Protein AF-A0A2D5YW02-F1 (afdb_monomer_lite)

Structure (mmCIF, N/CA/C/O backbone):
data_AF-A0A2D5YW02-F1
#
_entry.id   AF-A0A2D5YW02-F1
#
loop_
_atom_site.group_PDB
_atom_site.id
_atom_site.type_symbol
_atom_site.label_atom_id
_atom_site.label_alt_id
_atom_site.label_comp_id
_atom_site.label_asym_id
_atom_site.label_entity_id
_atom_site.label_seq_id
_atom_site.pdbx_PDB_ins_code
_atom_site.Cartn_x
_atom_site.Cartn_y
_atom_site.Cartn_z
_atom_site.occupancy
_ato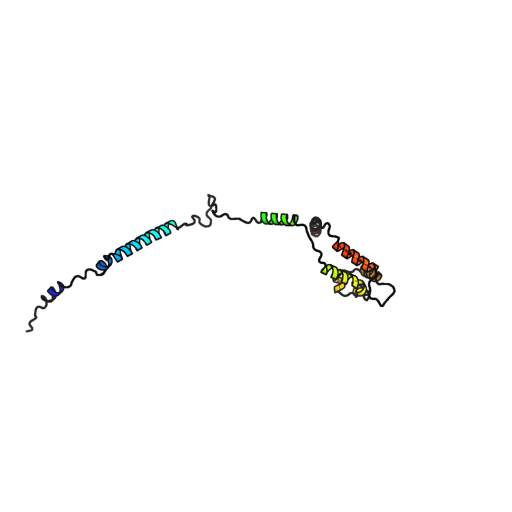m_site.B_iso_or_equiv
_atom_site.auth_seq_id
_atom_site.auth_comp_id
_atom_site.auth_asym_id
_atom_site.auth_atom_id
_atom_site.pdbx_PDB_model_num
ATOM 1 N N . MET A 1 1 ? 98.143 45.427 -67.643 1.00 39.19 1 MET A N 1
ATOM 2 C CA . MET A 1 1 ? 97.113 45.037 -68.632 1.00 39.19 1 MET A CA 1
ATOM 3 C C . MET A 1 1 ? 96.606 43.647 -68.281 1.00 39.19 1 MET A C 1
ATOM 5 O O . MET A 1 1 ? 97.332 42.680 -68.464 1.00 39.19 1 MET A O 1
ATOM 9 N N . ALA A 1 2 ? 95.417 43.551 -67.686 1.00 47.81 2 ALA A N 1
ATOM 10 C CA . ALA A 1 2 ? 94.823 42.279 -67.281 1.00 47.81 2 ALA A CA 1
ATOM 11 C C . ALA A 1 2 ? 93.915 41.757 -68.404 1.00 47.81 2 ALA A C 1
ATOM 13 O O . ALA A 1 2 ? 92.927 42.392 -68.762 1.00 47.81 2 ALA A O 1
ATOM 14 N N . VAL A 1 3 ? 94.279 40.611 -68.976 1.00 55.59 3 VAL A N 1
ATOM 15 C CA . VAL A 1 3 ? 93.528 39.935 -70.038 1.00 55.59 3 VAL A CA 1
ATOM 16 C C . VAL A 1 3 ? 92.340 39.198 -69.412 1.00 55.59 3 VAL A C 1
ATOM 18 O O . VAL A 1 3 ? 92.509 38.172 -68.752 1.00 55.59 3 VAL A O 1
ATOM 21 N N . MET A 1 4 ? 91.126 39.718 -69.610 1.00 56.16 4 MET A N 1
ATOM 22 C CA . MET A 1 4 ? 89.879 39.023 -69.273 1.00 56.16 4 MET A CA 1
ATOM 23 C C . MET A 1 4 ? 89.669 37.832 -70.221 1.00 56.16 4 MET A C 1
ATOM 25 O O . MET A 1 4 ? 89.492 38.005 -71.425 1.00 56.16 4 MET A O 1
ATOM 29 N N . LYS A 1 5 ? 89.668 36.608 -69.680 1.00 57.44 5 LYS A N 1
ATOM 30 C CA . LYS A 1 5 ? 89.307 35.384 -70.417 1.00 57.44 5 LYS A CA 1
ATOM 31 C C . LYS A 1 5 ? 87.774 35.260 -70.528 1.00 57.44 5 LYS A C 1
ATOM 33 O O . LYS A 1 5 ? 87.090 35.415 -69.515 1.00 57.44 5 LYS A O 1
ATOM 38 N N . PRO A 1 6 ? 87.211 34.923 -71.705 1.00 53.44 6 PRO A N 1
ATOM 39 C CA . PRO A 1 6 ? 85.766 34.806 -71.897 1.00 53.44 6 PRO A CA 1
ATOM 40 C C . PRO A 1 6 ? 85.222 33.547 -71.200 1.00 53.44 6 PRO A C 1
ATOM 42 O O . PRO A 1 6 ? 85.349 32.424 -71.682 1.00 53.44 6 PRO A O 1
ATOM 45 N N . GLN A 1 7 ? 84.597 33.732 -70.037 1.00 59.28 7 GLN A N 1
ATOM 46 C CA . GLN A 1 7 ? 84.077 32.659 -69.178 1.00 59.28 7 GLN A CA 1
ATOM 47 C C . GLN A 1 7 ? 82.657 32.172 -69.563 1.00 59.28 7 GLN A C 1
ATOM 49 O O . GLN A 1 7 ? 82.019 31.440 -68.801 1.00 59.28 7 GLN A O 1
ATOM 54 N N . SER A 1 8 ? 82.128 32.576 -70.725 1.00 59.72 8 SER A N 1
ATOM 55 C CA . SER A 1 8 ? 80.701 32.436 -71.065 1.00 59.72 8 SER A CA 1
ATOM 56 C C . SER A 1 8 ? 80.335 31.192 -71.889 1.00 59.72 8 SER A C 1
ATOM 58 O O . SER A 1 8 ? 79.200 30.727 -71.792 1.00 59.72 8 SER A O 1
ATOM 60 N N . ALA A 1 9 ? 81.265 30.597 -72.646 1.00 57.62 9 ALA A N 1
ATOM 61 C CA . ALA A 1 9 ? 80.954 29.443 -73.503 1.00 57.62 9 ALA A CA 1
ATOM 62 C C . ALA A 1 9 ? 80.796 28.136 -72.700 1.00 57.62 9 ALA A C 1
ATOM 64 O O . ALA A 1 9 ? 79.801 27.424 -72.837 1.00 57.62 9 ALA A O 1
ATOM 65 N N . ARG A 1 10 ? 81.711 27.873 -71.757 1.00 57.00 10 ARG A N 1
ATOM 66 C CA . ARG A 1 10 ? 81.750 26.616 -70.983 1.00 57.00 10 ARG A CA 1
ATOM 67 C C . ARG A 1 10 ? 80.564 26.449 -70.022 1.00 57.00 10 ARG A C 1
ATOM 69 O O . ARG A 1 10 ? 80.135 25.335 -69.750 1.00 57.00 10 ARG A O 1
ATOM 76 N N . ARG A 1 11 ? 79.988 27.552 -69.523 1.00 57.03 11 ARG A N 1
ATOM 77 C CA . ARG A 1 11 ? 78.805 27.522 -68.636 1.00 57.03 11 ARG A CA 1
ATOM 78 C C . ARG A 1 11 ? 77.488 27.273 -69.381 1.00 57.03 11 ARG A C 1
ATOM 80 O O . ARG A 1 11 ? 76.500 26.907 -68.743 1.00 57.03 11 ARG A O 1
ATOM 87 N N . ARG A 1 12 ? 77.455 27.456 -70.706 1.00 59.06 12 ARG A N 1
ATOM 88 C CA . ARG A 1 12 ? 76.240 27.288 -71.516 1.00 59.06 12 ARG A CA 1
ATOM 89 C C . ARG A 1 12 ? 76.009 25.830 -71.926 1.00 59.06 12 ARG A C 1
ATOM 91 O O . ARG A 1 12 ? 74.861 25.401 -71.970 1.00 59.06 12 ARG A O 1
ATOM 98 N N . GLU A 1 13 ? 77.072 25.054 -72.128 1.00 60.44 13 GLU A N 1
ATOM 99 C CA . GLU A 1 13 ? 76.974 23.619 -72.449 1.00 60.44 13 GLU A CA 1
ATOM 100 C C . GLU A 1 13 ? 76.564 22.757 -71.250 1.00 60.44 13 GLU A C 1
ATOM 102 O O . GLU A 1 13 ? 75.773 21.829 -71.404 1.00 60.44 13 GLU A O 1
ATOM 107 N N . VAL A 1 14 ? 76.979 23.115 -70.030 1.00 59.16 14 VAL A N 1
ATOM 108 C CA . VAL A 1 14 ? 76.635 22.348 -68.814 1.00 59.16 14 VAL A CA 1
ATOM 109 C C . VAL A 1 14 ? 75.123 22.338 -68.535 1.00 59.16 14 VAL A C 1
ATOM 111 O O . VAL A 1 14 ? 74.604 21.385 -67.961 1.00 59.16 14 VAL A O 1
ATOM 114 N N . ARG A 1 15 ? 74.369 23.346 -68.999 1.00 56.72 15 ARG A N 1
ATOM 115 C CA . ARG A 1 15 ? 72.906 23.401 -68.815 1.00 56.72 15 ARG A CA 1
ATOM 116 C C . ARG A 1 15 ? 72.110 22.536 -69.798 1.00 56.72 15 ARG A C 1
ATOM 118 O O . ARG A 1 15 ? 70.923 22.337 -69.562 1.00 56.72 15 ARG A O 1
ATOM 125 N N . LYS A 1 16 ? 72.722 22.017 -70.872 1.00 59.94 16 LYS A N 1
ATOM 126 C CA . LYS A 1 16 ? 72.040 21.110 -71.817 1.00 59.94 16 LYS A CA 1
ATOM 127 C C . LYS A 1 16 ? 71.964 19.662 -71.320 1.00 59.94 16 LYS A C 1
ATOM 129 O O . LYS A 1 16 ? 71.066 18.947 -71.744 1.00 59.94 16 LYS A O 1
ATOM 134 N N . ASN A 1 17 ? 72.829 19.271 -70.381 1.00 58.53 17 ASN A N 1
ATOM 135 C CA . ASN A 1 17 ? 72.900 17.903 -69.853 1.00 58.53 17 ASN A CA 1
ATOM 136 C C . ASN A 1 17 ? 72.300 17.736 -68.452 1.00 58.53 17 ASN A C 1
ATOM 138 O O . ASN A 1 17 ? 72.473 16.686 -67.841 1.00 58.53 17 ASN A O 1
ATOM 142 N N . ILE A 1 18 ? 71.584 18.733 -67.927 1.00 60.28 18 ILE A N 1
ATOM 143 C CA . ILE A 1 18 ? 70.784 18.522 -66.718 1.00 60.28 18 ILE A CA 1
ATOM 144 C C . ILE A 1 18 ? 69.513 17.804 -67.179 1.00 60.28 18 ILE A C 1
ATOM 146 O O . ILE A 1 18 ? 68.695 18.444 -67.851 1.00 60.28 18 ILE A O 1
ATOM 150 N N . PRO A 1 19 ? 69.324 16.502 -66.875 1.00 60.66 19 PRO A N 1
ATOM 151 C CA . PRO A 1 19 ? 68.077 15.834 -67.196 1.00 60.66 19 PRO A CA 1
ATOM 152 C C . PRO A 1 19 ? 66.978 16.640 -66.519 1.00 60.66 19 PRO A C 1
ATOM 154 O O . PRO A 1 19 ? 66.985 16.822 -65.299 1.00 60.66 19 PRO A O 1
ATOM 157 N N . ARG A 1 20 ? 66.058 17.195 -67.317 1.00 61.78 20 ARG A N 1
ATOM 158 C CA . ARG A 1 20 ? 64.835 17.789 -66.783 1.00 61.78 20 ARG A CA 1
ATOM 159 C C . ARG A 1 20 ? 64.235 16.709 -65.902 1.00 61.78 20 ARG A C 1
ATOM 161 O O . ARG A 1 20 ? 63.850 15.6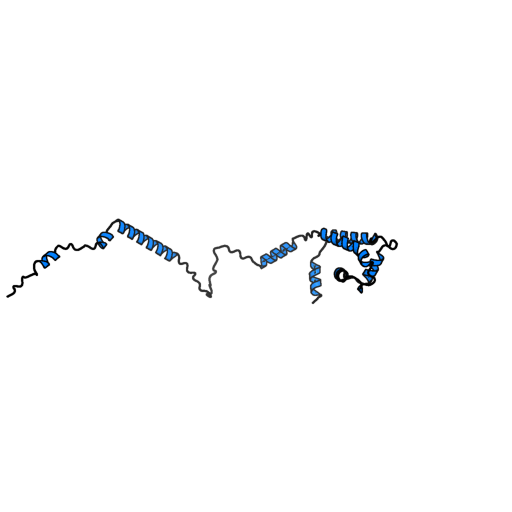66 -66.420 1.00 61.78 20 ARG A O 1
ATOM 168 N N . ARG A 1 21 ? 64.251 16.928 -64.584 1.00 57.47 21 ARG A N 1
ATOM 169 C CA . ARG A 1 21 ? 63.674 16.037 -63.580 1.00 57.47 21 ARG A CA 1
ATOM 170 C C . ARG A 1 21 ? 62.183 16.002 -63.894 1.00 57.47 21 ARG A C 1
ATOM 172 O O . ARG A 1 21 ? 61.428 16.826 -63.385 1.00 57.47 21 ARG A O 1
ATOM 179 N N . ALA A 1 22 ? 61.792 15.148 -64.843 1.00 62.25 22 ALA A N 1
ATOM 180 C CA . ALA A 1 22 ? 60.407 14.872 -65.168 1.00 62.25 22 ALA A CA 1
ATOM 181 C C . ALA A 1 22 ? 59.759 14.600 -63.822 1.00 62.25 22 ALA A C 1
ATOM 183 O O . ALA A 1 22 ? 60.297 13.801 -63.049 1.00 62.25 22 ALA A O 1
ATOM 184 N N . SER A 1 23 ? 58.766 15.425 -63.475 1.00 69.81 23 SER A N 1
ATOM 185 C CA . SER A 1 23 ? 58.396 15.629 -62.080 1.00 69.81 23 SER A CA 1
ATOM 186 C C . SER A 1 23 ? 58.182 14.266 -61.438 1.00 69.81 23 SER A C 1
ATOM 188 O O . SER A 1 23 ? 57.354 13.480 -61.894 1.00 69.81 23 SER A O 1
ATOM 190 N N . ALA A 1 24 ? 58.992 13.945 -60.426 1.00 78.19 24 ALA A N 1
ATOM 191 C CA . ALA A 1 24 ? 58.942 12.640 -59.769 1.00 78.19 24 ALA A CA 1
ATOM 192 C C . ALA A 1 24 ? 57.511 12.324 -59.295 1.00 78.19 24 ALA A C 1
ATOM 194 O O . ALA A 1 24 ? 57.088 11.175 -59.296 1.00 78.19 24 ALA A O 1
ATOM 195 N N . PHE A 1 25 ? 56.741 13.378 -59.017 1.00 76.75 25 PHE A N 1
ATOM 196 C CA . PHE A 1 25 ? 55.307 13.351 -58.790 1.00 76.75 25 PHE A CA 1
ATOM 197 C C . PHE A 1 25 ? 54.497 12.727 -59.941 1.00 76.75 25 PHE A C 1
ATOM 199 O O . PHE A 1 25 ? 53.682 11.849 -59.693 1.00 76.75 25 PHE A O 1
ATOM 206 N N . ARG A 1 26 ? 54.730 13.104 -61.206 1.00 81.38 26 ARG A N 1
ATOM 207 C CA . ARG A 1 26 ? 53.987 12.558 -62.355 1.00 81.38 26 ARG A CA 1
ATOM 208 C C . ARG A 1 26 ? 54.314 11.087 -62.602 1.00 81.38 26 ARG A C 1
ATOM 210 O O . ARG A 1 26 ? 53.401 10.318 -62.870 1.00 81.38 26 ARG A O 1
ATOM 217 N N . ALA A 1 27 ? 55.583 10.701 -62.450 1.00 81.75 27 ALA A N 1
ATOM 218 C CA . ALA A 1 27 ? 56.005 9.300 -62.543 1.00 81.75 27 ALA A CA 1
ATOM 219 C C . ALA A 1 27 ? 55.468 8.442 -61.381 1.00 81.75 27 ALA A C 1
ATOM 221 O O . ALA A 1 27 ? 55.267 7.237 -61.527 1.00 81.75 27 ALA A O 1
ATOM 222 N N . TRP A 1 28 ? 55.238 9.057 -60.219 1.00 82.88 28 TRP A N 1
ATOM 223 C CA . TRP A 1 28 ? 54.636 8.410 -59.058 1.00 82.88 28 TRP A CA 1
ATOM 224 C C . TRP A 1 28 ? 53.118 8.242 -59.214 1.00 82.88 28 TRP A C 1
ATOM 226 O O . TRP A 1 28 ? 52.613 7.144 -58.996 1.00 82.88 28 TRP A O 1
ATOM 236 N N . VAL A 1 29 ? 52.407 9.270 -59.691 1.00 86.69 29 VAL A N 1
ATOM 237 C CA . VAL A 1 29 ? 50.958 9.206 -59.971 1.00 86.69 29 VAL A CA 1
ATOM 238 C C . VAL A 1 29 ? 50.632 8.219 -61.098 1.00 86.69 29 VAL A C 1
ATOM 240 O O . VAL A 1 29 ? 49.581 7.589 -61.072 1.00 86.69 29 VAL A O 1
ATOM 243 N N . SER A 1 30 ? 51.535 8.025 -62.066 1.00 85.19 30 SER A N 1
ATOM 244 C CA . SER A 1 30 ? 51.348 7.052 -63.152 1.00 85.19 30 SER A CA 1
ATOM 245 C C . SER A 1 30 ? 51.603 5.595 -62.748 1.00 85.19 30 SER A C 1
ATOM 247 O O . SER A 1 30 ? 51.530 4.709 -63.598 1.00 85.19 30 SER A O 1
ATOM 249 N N . ARG A 1 31 ? 51.949 5.312 -61.484 1.00 90.81 31 ARG A N 1
ATOM 250 C CA . ARG A 1 31 ? 52.080 3.927 -61.017 1.00 90.81 31 ARG A CA 1
ATOM 251 C C . ARG A 1 31 ? 50.699 3.283 -60.966 1.00 90.81 31 ARG A C 1
ATOM 253 O O . ARG A 1 31 ? 49.766 3.846 -60.397 1.00 90.81 31 ARG A O 1
ATOM 260 N N . ARG A 1 32 ? 50.591 2.076 -61.526 1.00 92.75 32 ARG A N 1
ATOM 261 C CA . ARG A 1 32 ? 49.335 1.315 -61.608 1.00 92.75 32 ARG A CA 1
ATOM 262 C C . ARG A 1 32 ? 48.669 1.157 -60.238 1.00 92.75 32 ARG A C 1
ATOM 264 O O . ARG A 1 32 ? 47.463 1.339 -60.136 1.00 92.75 32 ARG A O 1
ATOM 271 N N . ASP A 1 33 ? 49.455 0.927 -59.191 1.00 91.88 33 ASP A N 1
ATOM 272 C CA . ASP A 1 33 ? 48.950 0.764 -57.821 1.00 91.88 33 ASP A CA 1
ATOM 273 C C . ASP A 1 33 ? 48.309 2.048 -57.275 1.00 91.88 33 ASP A C 1
ATOM 275 O O . ASP A 1 33 ? 47.256 2.008 -56.642 1.00 91.88 33 ASP A O 1
ATOM 279 N N . VAL A 1 34 ? 48.902 3.208 -57.581 1.00 92.94 34 VAL A N 1
ATOM 280 C CA . VAL A 1 34 ? 48.379 4.520 -57.168 1.00 92.94 34 VAL A CA 1
ATOM 281 C C . VAL A 1 34 ? 47.084 4.836 -57.916 1.00 92.94 34 VAL A C 1
ATOM 283 O O . VAL A 1 34 ? 46.143 5.347 -57.313 1.00 92.94 34 VAL A O 1
ATOM 286 N N . MET A 1 35 ? 46.996 4.478 -59.201 1.00 92.81 35 MET A N 1
ATOM 287 C CA . MET A 1 35 ? 45.765 4.641 -59.981 1.00 92.81 35 MET A CA 1
ATOM 288 C C . MET A 1 35 ? 44.609 3.808 -59.420 1.00 92.81 35 MET A C 1
ATOM 290 O O . MET A 1 35 ? 43.502 4.325 -59.285 1.00 92.81 35 MET A O 1
ATOM 294 N N . TRP A 1 36 ? 44.858 2.546 -59.057 1.00 95.62 36 TRP A N 1
ATOM 295 C CA . TRP A 1 36 ? 43.835 1.706 -58.430 1.00 95.62 36 TRP A CA 1
ATOM 296 C C . TRP A 1 36 ? 43.414 2.248 -57.065 1.00 95.62 36 TRP A C 1
ATOM 298 O O . TRP A 1 36 ? 42.219 2.345 -56.801 1.00 95.62 36 TRP A O 1
ATOM 308 N N . GLY A 1 37 ? 44.365 2.676 -56.230 1.00 96.19 37 GLY A N 1
ATOM 309 C CA . GLY A 1 37 ? 44.056 3.301 -54.941 1.00 96.19 37 GLY A CA 1
ATOM 310 C C . GLY A 1 37 ? 43.194 4.560 -55.084 1.00 96.19 37 GLY A C 1
ATOM 311 O O . GLY A 1 37 ? 42.199 4.714 -54.377 1.00 96.19 37 GLY A O 1
ATOM 312 N N . ALA A 1 38 ? 43.523 5.428 -56.046 1.00 95.44 38 ALA A N 1
ATOM 313 C CA . ALA A 1 38 ? 42.737 6.624 -56.340 1.00 95.44 38 ALA A CA 1
ATOM 314 C C . ALA A 1 38 ? 41.323 6.283 -56.838 1.00 95.44 38 ALA A C 1
ATOM 316 O O . ALA A 1 38 ? 40.362 6.926 -56.419 1.00 95.44 38 ALA A O 1
ATOM 317 N N . LEU A 1 39 ? 41.182 5.256 -57.684 1.00 96.62 39 LEU A N 1
ATOM 318 C CA . LEU A 1 39 ? 39.881 4.792 -58.167 1.00 96.62 39 LEU A CA 1
ATOM 319 C C . LEU A 1 39 ? 39.005 4.276 -57.018 1.00 96.62 39 LEU A C 1
ATOM 321 O O . LEU A 1 39 ? 37.848 4.677 -56.913 1.00 96.62 39 LEU A O 1
ATOM 325 N N . TYR A 1 40 ? 39.551 3.438 -56.132 1.00 97.25 40 TYR A N 1
ATOM 326 C CA . TYR A 1 40 ? 38.815 2.947 -54.964 1.00 97.25 40 TYR A CA 1
ATOM 327 C C . TYR A 1 40 ? 38.412 4.081 -54.021 1.00 97.25 40 TYR A C 1
ATOM 329 O O . TYR A 1 40 ? 37.266 4.124 -53.575 1.00 97.25 40 TYR A O 1
ATOM 337 N N . GLY A 1 41 ? 39.318 5.029 -53.763 1.00 97.50 41 GLY A N 1
ATOM 338 C CA . GLY A 1 41 ? 39.016 6.212 -52.960 1.00 97.50 41 GLY A CA 1
ATOM 339 C C . GLY A 1 41 ? 37.888 7.050 -53.564 1.00 97.50 41 GLY A C 1
ATOM 340 O O . GLY A 1 41 ? 36.964 7.441 -52.854 1.00 97.50 41 GLY A O 1
ATOM 341 N N . LEU A 1 42 ? 37.911 7.265 -54.882 1.00 97.75 42 LEU A N 1
ATOM 342 C CA . LEU A 1 42 ? 36.853 7.979 -55.595 1.00 97.75 42 LEU A CA 1
ATOM 343 C C . LEU A 1 42 ? 35.502 7.262 -55.463 1.00 97.75 42 LEU A C 1
ATOM 345 O O . LEU A 1 42 ? 34.513 7.889 -55.095 1.00 97.75 42 LEU A O 1
ATOM 349 N N . VAL A 1 43 ? 35.461 5.952 -55.722 1.00 98.06 43 VAL A N 1
ATOM 350 C CA . VAL A 1 43 ? 34.234 5.147 -55.602 1.00 98.06 43 VAL A CA 1
ATOM 351 C C . VAL A 1 43 ? 33.682 5.201 -54.178 1.00 98.06 43 VAL A C 1
ATOM 353 O O . VAL A 1 43 ? 32.481 5.389 -53.997 1.00 98.06 43 VAL A O 1
ATOM 356 N N . PHE A 1 44 ? 34.547 5.106 -53.166 1.00 97.88 44 PHE A N 1
ATOM 357 C CA . PHE A 1 44 ? 34.145 5.206 -51.766 1.00 97.88 44 PHE A CA 1
ATOM 358 C C . PHE A 1 44 ? 33.528 6.571 -51.435 1.00 97.88 44 PHE A C 1
ATOM 360 O O . PHE A 1 44 ? 32.469 6.625 -50.814 1.00 97.88 44 PHE A O 1
ATOM 367 N N . VAL A 1 45 ? 34.140 7.671 -51.886 1.00 98.12 45 VAL A N 1
ATOM 368 C CA . VAL A 1 45 ? 33.604 9.029 -51.682 1.00 98.12 45 VAL A CA 1
ATOM 369 C C . VAL A 1 45 ? 32.255 9.203 -52.379 1.00 98.12 45 VAL A C 1
ATOM 371 O O . VAL A 1 45 ? 31.344 9.792 -51.801 1.00 98.12 45 VAL A O 1
ATOM 374 N N . VAL A 1 46 ? 32.096 8.662 -53.589 1.00 97.88 46 VAL A N 1
ATOM 375 C CA . VAL A 1 46 ? 30.822 8.708 -54.322 1.00 97.88 46 VAL A CA 1
ATOM 376 C C . VAL A 1 46 ? 29.739 7.916 -53.590 1.00 97.88 46 VAL A C 1
ATOM 378 O O . VAL A 1 46 ? 28.651 8.445 -53.372 1.00 97.88 46 VAL A O 1
ATOM 381 N N . LEU A 1 47 ? 30.033 6.685 -53.161 1.00 97.38 47 LEU A N 1
ATOM 382 C CA . LEU A 1 47 ? 29.086 5.848 -52.418 1.00 97.38 47 LEU A CA 1
ATOM 383 C C . LEU A 1 47 ? 28.716 6.471 -51.070 1.00 97.38 47 LEU A C 1
ATOM 385 O O . LEU A 1 47 ? 27.536 6.580 -50.748 1.00 97.38 47 LEU A O 1
ATOM 389 N N . GLY A 1 48 ? 29.706 6.934 -50.306 1.00 96.31 48 GLY A N 1
ATOM 390 C CA . GLY A 1 48 ? 29.484 7.615 -49.032 1.00 96.31 48 GLY A CA 1
ATOM 391 C C . GLY A 1 48 ? 28.669 8.897 -49.200 1.00 96.31 48 GLY A C 1
ATOM 392 O O . GLY A 1 48 ? 27.740 9.142 -48.436 1.00 96.31 48 GLY A O 1
ATOM 393 N N . GLY A 1 49 ? 28.951 9.680 -50.243 1.00 95.69 49 GLY A N 1
ATOM 394 C CA . GLY A 1 49 ? 28.172 10.867 -50.591 1.00 95.69 49 GLY A CA 1
ATOM 395 C C . GLY A 1 49 ? 26.723 10.539 -50.955 1.00 95.69 49 GLY A C 1
ATOM 396 O O . GLY A 1 49 ? 25.816 11.250 -50.526 1.00 95.69 49 GLY A O 1
ATOM 397 N N . LEU A 1 50 ? 26.491 9.444 -51.686 1.00 95.75 50 LEU A N 1
ATOM 398 C CA . LEU A 1 50 ? 25.147 8.970 -52.023 1.00 95.75 50 LEU A CA 1
ATOM 399 C C . LEU A 1 50 ? 24.371 8.557 -50.763 1.00 95.75 50 LEU A C 1
ATOM 401 O O . LEU A 1 50 ? 23.228 8.965 -50.587 1.00 95.75 50 LEU A O 1
ATOM 405 N N . ILE A 1 51 ? 25.019 7.820 -49.855 1.00 94.19 51 ILE A N 1
ATOM 406 C CA . ILE A 1 51 ? 24.425 7.400 -48.578 1.00 94.19 51 ILE A CA 1
ATOM 407 C C . ILE A 1 51 ? 24.078 8.615 -47.719 1.00 94.19 51 ILE A C 1
ATOM 409 O O . ILE A 1 51 ? 22.976 8.691 -47.191 1.00 94.19 51 ILE A O 1
ATOM 413 N N . VAL A 1 52 ? 24.984 9.588 -47.591 1.00 92.88 52 VAL A N 1
ATOM 414 C CA . VAL A 1 52 ? 24.719 10.812 -46.817 1.00 92.88 52 VAL A CA 1
ATOM 415 C C . VAL A 1 52 ? 23.593 11.629 -47.447 1.00 92.88 52 VAL A C 1
ATOM 417 O O . VAL A 1 52 ? 22.796 12.218 -46.722 1.00 92.88 52 VAL A O 1
ATOM 420 N N . ARG A 1 53 ? 23.506 11.668 -48.780 1.00 91.50 53 ARG A N 1
ATOM 421 C CA . ARG A 1 53 ? 22.424 12.351 -49.493 1.00 91.50 53 ARG A CA 1
ATOM 422 C C . ARG A 1 53 ? 21.064 11.707 -49.211 1.00 91.50 53 ARG A C 1
ATOM 424 O O . ARG A 1 53 ? 20.122 12.441 -48.942 1.00 91.50 53 ARG A O 1
ATOM 431 N N . GLU A 1 54 ? 20.979 10.380 -49.235 1.00 89.44 54 GLU A N 1
ATOM 432 C CA . GLU A 1 54 ? 19.738 9.641 -48.941 1.00 89.44 54 GLU A CA 1
ATOM 433 C C . GLU A 1 54 ? 19.415 9.590 -47.437 1.00 89.44 54 GLU A C 1
ATOM 435 O O . GLU A 1 54 ? 18.258 9.531 -47.034 1.00 89.44 54 GLU A O 1
ATOM 440 N N . GLY A 1 55 ? 20.436 9.652 -46.581 1.00 82.06 55 GLY A N 1
ATOM 441 C CA . GLY A 1 55 ? 20.300 9.560 -45.127 1.00 82.06 55 GLY A CA 1
ATOM 442 C C . GLY A 1 55 ? 19.791 10.832 -44.447 1.00 82.06 55 GLY A C 1
ATOM 443 O O . GLY A 1 55 ? 19.478 10.795 -43.257 1.00 82.06 55 GLY A O 1
ATOM 444 N N . ARG A 1 56 ? 19.684 11.959 -45.163 1.00 74.81 56 ARG A N 1
ATOM 445 C CA . ARG A 1 56 ? 19.074 13.185 -44.628 1.00 74.81 56 ARG A CA 1
ATOM 446 C C . ARG A 1 56 ? 17.552 13.060 -44.628 1.00 74.81 56 ARG A C 1
ATOM 448 O O . ARG A 1 56 ? 16.860 13.708 -45.405 1.00 74.81 56 ARG A O 1
ATOM 455 N N . MET A 1 57 ? 17.031 12.254 -43.708 1.00 59.88 57 MET A N 1
ATOM 456 C CA . MET A 1 57 ? 15.651 12.393 -43.251 1.00 59.88 57 MET A CA 1
ATOM 457 C C . MET A 1 57 ? 15.578 13.617 -42.332 1.00 59.88 57 MET A C 1
ATOM 459 O O . MET A 1 57 ? 15.556 13.487 -41.111 1.00 59.88 57 MET A O 1
ATOM 463 N N . GLU A 1 58 ? 15.612 14.821 -42.906 1.00 64.75 58 GLU A N 1
ATOM 464 C CA . GLU A 1 58 ? 15.196 16.009 -42.162 1.00 64.75 58 GLU A CA 1
ATOM 465 C C . GLU A 1 58 ? 13.696 15.866 -41.859 1.00 64.75 58 GLU A C 1
ATOM 467 O O . GLU A 1 58 ? 12.902 15.657 -42.782 1.00 64.75 58 GLU A O 1
ATOM 472 N N . PRO A 1 59 ? 13.279 15.927 -40.583 1.00 63.72 59 PRO A N 1
ATOM 473 C CA . PRO A 1 59 ? 11.868 16.022 -40.258 1.00 63.72 59 PRO A CA 1
ATOM 474 C C . PRO A 1 59 ? 11.348 17.342 -40.838 1.00 63.72 59 PRO A C 1
ATOM 476 O O . PRO A 1 59 ? 11.759 18.418 -40.410 1.00 63.72 59 PRO A O 1
ATOM 479 N N . ASP A 1 60 ? 10.463 17.256 -41.830 1.00 67.81 60 ASP A N 1
ATOM 480 C CA . ASP A 1 60 ? 9.882 18.389 -42.572 1.00 67.81 60 ASP A CA 1
ATOM 481 C C . ASP A 1 60 ? 8.850 19.180 -41.738 1.00 67.81 60 ASP A C 1
ATOM 483 O O . ASP A 1 60 ? 7.788 19.577 -42.212 1.00 67.81 60 ASP A O 1
ATOM 487 N N . TYR A 1 61 ? 9.105 19.341 -40.440 1.00 73.62 61 TYR A N 1
ATOM 488 C CA . TYR A 1 61 ? 8.231 20.074 -39.538 1.00 73.62 61 TYR A CA 1
ATOM 489 C C . TYR A 1 61 ? 9.047 20.891 -38.542 1.00 73.62 61 TYR A C 1
ATOM 491 O O . TYR A 1 61 ? 9.896 20.389 -37.804 1.00 73.62 61 TYR A O 1
ATOM 499 N N . ARG A 1 62 ? 8.765 22.194 -38.509 1.00 73.75 62 ARG A N 1
ATOM 500 C CA . ARG A 1 62 ? 9.277 23.097 -37.478 1.00 73.75 62 ARG A CA 1
ATOM 501 C C . ARG A 1 62 ? 8.344 23.068 -36.273 1.00 73.75 62 ARG A C 1
ATOM 503 O O . ARG A 1 62 ? 7.130 22.918 -36.414 1.00 73.75 62 ARG A O 1
ATOM 510 N N . VAL A 1 63 ? 8.910 23.237 -35.080 1.00 66.75 63 VAL A N 1
ATOM 511 C CA . VAL A 1 63 ? 8.136 23.390 -33.841 1.00 66.75 63 VAL A CA 1
ATOM 512 C C . VAL A 1 63 ? 7.157 24.561 -34.040 1.00 66.75 63 VAL A C 1
ATOM 514 O O . VAL A 1 63 ? 7.606 25.651 -34.380 1.00 66.75 63 VAL A O 1
ATOM 517 N N . GLN A 1 64 ? 5.848 24.320 -33.852 1.00 74.81 64 GLN A N 1
ATOM 518 C CA . GLN A 1 64 ? 4.700 25.237 -34.072 1.00 74.81 64 GLN A CA 1
ATOM 519 C C . GLN A 1 64 ? 4.058 25.291 -35.476 1.00 74.81 64 GLN A C 1
ATOM 521 O O . GLN A 1 64 ? 3.151 26.094 -35.690 1.00 74.81 64 GLN A O 1
ATOM 526 N N . GLN A 1 65 ? 4.439 24.436 -36.425 1.00 77.38 65 GLN A N 1
ATOM 527 C CA . GLN A 1 65 ? 3.704 24.333 -37.692 1.00 77.38 65 GLN A CA 1
ATOM 528 C C . GLN A 1 65 ? 2.462 23.436 -37.533 1.00 77.38 65 GLN A C 1
ATOM 530 O O . GLN A 1 65 ? 2.576 22.305 -37.058 1.00 77.38 65 GLN A O 1
ATOM 535 N N . LEU A 1 66 ? 1.277 23.923 -37.926 1.00 73.81 66 LEU A N 1
ATOM 536 C CA . LEU A 1 66 ? 0.076 23.085 -38.029 1.00 73.81 66 LEU A CA 1
ATOM 537 C C . LEU A 1 66 ? 0.262 22.112 -39.199 1.00 73.81 66 LEU A C 1
ATOM 539 O O . LEU A 1 66 ? 0.510 22.529 -40.329 1.00 73.81 66 LEU A O 1
ATOM 543 N N . VAL A 1 67 ? 0.189 20.814 -38.918 1.00 75.62 67 VAL A N 1
ATOM 544 C CA . VAL A 1 67 ? 0.325 19.765 -39.930 1.00 75.62 67 VAL A CA 1
ATOM 545 C C . VAL A 1 67 ? -1.076 19.305 -40.333 1.00 75.62 67 VAL A C 1
ATOM 547 O O . VAL A 1 67 ? -1.740 18.614 -39.569 1.00 75.62 67 VAL A O 1
ATOM 550 N N . ASP A 1 68 ? -1.508 19.653 -41.548 1.00 77.50 68 ASP A N 1
ATOM 551 C CA . ASP A 1 68 ? -2.844 19.317 -42.083 1.00 77.50 68 ASP A CA 1
ATOM 552 C C . ASP A 1 68 ? -3.008 17.837 -42.479 1.00 77.50 68 ASP A C 1
ATOM 554 O O . ASP A 1 68 ? -4.088 17.394 -42.872 1.00 77.50 68 ASP A O 1
ATOM 558 N N . ARG A 1 69 ? -1.932 17.047 -42.386 1.00 73.69 69 ARG A N 1
ATOM 559 C CA . ARG A 1 69 ? -1.931 15.606 -42.665 1.00 73.69 69 ARG A CA 1
ATOM 560 C C . ARG A 1 69 ? -1.701 14.804 -41.380 1.00 73.69 69 ARG A C 1
ATOM 562 O O . ARG A 1 69 ? -0.776 15.122 -40.633 1.00 73.69 69 ARG A O 1
ATOM 569 N N . PRO A 1 70 ? -2.475 13.737 -41.121 1.00 67.00 70 PRO A N 1
ATOM 570 C CA . PRO A 1 70 ? -2.267 12.906 -39.943 1.00 67.00 70 PRO A CA 1
ATOM 571 C C . PRO A 1 70 ? -0.902 12.205 -40.025 1.00 67.00 70 PRO A C 1
ATOM 573 O O . PRO A 1 70 ? -0.660 11.384 -40.911 1.00 67.00 70 PRO A O 1
ATOM 576 N N . VAL A 1 71 ? 0.006 12.533 -39.102 1.00 67.31 71 VAL A N 1
ATOM 577 C CA . VAL A 1 71 ? 1.292 11.839 -38.946 1.00 67.31 71 VAL A CA 1
ATOM 578 C C . VAL A 1 71 ? 1.0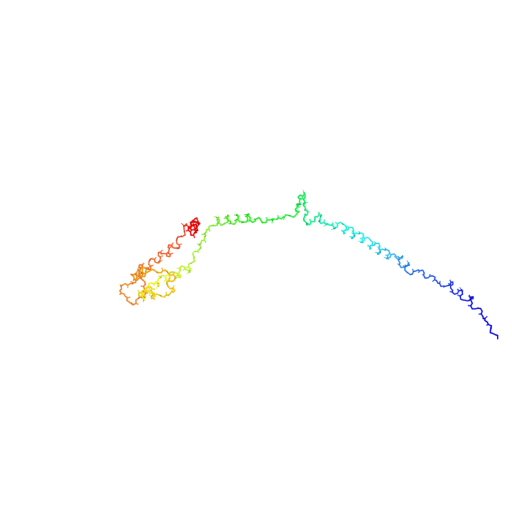45 10.566 -38.144 1.00 67.31 71 VAL A C 1
ATOM 580 O O . VAL A 1 71 ? 0.869 10.605 -36.929 1.00 67.31 71 VAL A O 1
ATOM 583 N N . VAL A 1 72 ? 0.999 9.427 -38.833 1.00 66.62 72 VAL A N 1
ATOM 584 C CA . VAL A 1 72 ? 0.787 8.119 -38.204 1.00 66.62 72 VAL A CA 1
ATOM 585 C C . VAL A 1 72 ? 2.145 7.511 -37.850 1.00 66.62 72 VAL A C 1
ATOM 587 O O . VAL A 1 72 ? 2.970 7.268 -38.733 1.00 66.62 72 VAL A O 1
ATOM 590 N N . SER A 1 73 ? 2.395 7.279 -36.559 1.00 62.44 73 SER A N 1
ATOM 591 C CA . SER A 1 73 ? 3.580 6.544 -36.100 1.00 62.44 73 SER A CA 1
ATOM 592 C C . SER A 1 73 ? 3.579 5.130 -36.687 1.00 62.44 73 SER A C 1
ATOM 594 O O . SER A 1 73 ? 2.571 4.429 -36.616 1.00 62.44 73 SER A O 1
ATOM 596 N N . ARG A 1 74 ? 4.710 4.692 -37.258 1.00 70.50 74 ARG A N 1
ATOM 597 C CA . ARG A 1 74 ? 4.885 3.315 -37.763 1.00 70.50 74 ARG A CA 1
ATOM 598 C C . ARG A 1 74 ? 5.217 2.302 -36.665 1.00 70.50 74 ARG A C 1
ATOM 600 O O . ARG A 1 74 ? 5.237 1.107 -36.943 1.00 70.50 74 ARG A O 1
ATOM 607 N N . SER A 1 75 ? 5.488 2.755 -35.444 1.00 72.81 75 SER A N 1
ATOM 608 C CA . SER A 1 75 ? 5.595 1.885 -34.276 1.00 72.81 75 SER A CA 1
ATOM 609 C C . SER A 1 75 ? 4.269 1.881 -33.524 1.00 72.81 75 SER A C 1
ATOM 611 O O . SER A 1 75 ? 3.673 2.936 -33.287 1.00 72.81 75 SER A O 1
ATOM 613 N N . ALA A 1 76 ? 3.809 0.685 -33.153 1.00 64.44 76 ALA A N 1
ATOM 614 C CA . ALA A 1 76 ? 2.682 0.525 -32.250 1.00 64.44 76 ALA A CA 1
ATOM 615 C C . ALA A 1 76 ? 3.050 1.174 -30.909 1.00 64.44 76 ALA A C 1
ATOM 617 O O . ALA A 1 76 ? 3.905 0.675 -30.181 1.00 64.44 76 ALA A O 1
ATOM 618 N N . PHE A 1 77 ? 2.456 2.329 -30.623 1.00 60.88 77 PHE A N 1
ATOM 619 C CA . PHE A 1 77 ? 2.585 2.988 -29.334 1.00 60.88 77 PHE A CA 1
ATOM 620 C C . PHE A 1 77 ? 1.357 2.628 -28.503 1.00 60.88 77 PHE A C 1
ATOM 622 O O . PHE A 1 77 ? 0.255 3.109 -28.772 1.00 60.88 77 PHE A O 1
ATOM 629 N N . GLU A 1 78 ? 1.534 1.768 -27.503 1.00 65.31 78 GLU A N 1
ATOM 630 C CA . GLU A 1 78 ? 0.520 1.565 -26.472 1.00 65.31 78 GLU A CA 1
ATOM 631 C C . GLU A 1 78 ? 0.573 2.747 -25.505 1.00 65.31 78 GLU A C 1
ATOM 633 O O . GLU A 1 78 ? 1.371 2.802 -24.571 1.00 65.31 78 GLU A O 1
ATOM 638 N N . SER A 1 79 ? -0.280 3.740 -25.752 1.00 71.56 79 SER A N 1
ATOM 639 C CA . SER A 1 79 ? -0.546 4.774 -24.761 1.00 71.56 79 SER A CA 1
ATOM 640 C C . SER A 1 79 ? -1.408 4.163 -23.661 1.00 71.56 79 SER A C 1
ATOM 642 O O . SER A 1 79 ? -2.579 3.840 -23.883 1.00 71.56 79 SER A O 1
ATOM 644 N N . VAL A 1 80 ? -0.826 3.990 -22.474 1.00 72.38 80 VAL A N 1
ATOM 645 C CA . VAL A 1 80 ? -1.576 3.611 -21.275 1.00 72.38 80 VAL A CA 1
ATOM 646 C C . VAL A 1 80 ? -2.597 4.712 -21.007 1.00 72.38 80 VAL A C 1
ATOM 648 O O . VAL A 1 80 ? -2.247 5.824 -20.617 1.00 72.38 80 VAL A O 1
ATOM 651 N N . SER A 1 81 ? -3.870 4.414 -21.259 1.00 77.75 81 SER A N 1
ATOM 652 C CA . SER A 1 81 ? -4.960 5.339 -20.971 1.00 77.75 81 SER A CA 1
ATOM 653 C C . SER A 1 81 ? -5.197 5.355 -19.458 1.00 77.75 81 SER A C 1
ATOM 655 O O . SER A 1 81 ? -5.650 4.340 -18.925 1.00 77.75 81 SER A O 1
ATOM 657 N N . PRO A 1 82 ? -4.954 6.480 -18.757 1.00 82.38 82 PRO A N 1
ATOM 658 C CA . PRO A 1 82 ? -5.137 6.551 -17.307 1.00 82.38 82 PRO A CA 1
ATOM 659 C C . PRO A 1 82 ? -6.581 6.236 -16.899 1.00 82.38 82 PRO A C 1
ATOM 661 O O . PRO A 1 82 ? -6.811 5.596 -15.881 1.00 82.38 82 PRO A O 1
ATOM 664 N N . MET A 1 83 ? -7.552 6.595 -17.747 1.00 84.12 83 MET A N 1
ATOM 665 C CA . MET A 1 83 ? -8.967 6.306 -17.521 1.00 84.12 83 MET A CA 1
ATOM 666 C C . MET A 1 83 ? -9.274 4.803 -17.561 1.00 84.12 83 MET A C 1
ATOM 668 O O . MET A 1 83 ? -10.038 4.316 -16.735 1.00 84.12 83 MET A O 1
ATOM 672 N N . ARG A 1 84 ? -8.664 4.052 -18.490 1.00 82.31 84 ARG A N 1
ATOM 673 C CA . ARG A 1 84 ? -8.845 2.591 -18.548 1.00 82.31 84 ARG A CA 1
ATOM 674 C C . ARG A 1 84 ? -8.159 1.885 -17.389 1.00 82.31 84 ARG A C 1
ATOM 676 O O . ARG A 1 84 ? -8.682 0.888 -16.907 1.00 82.31 84 ARG A O 1
ATOM 683 N N . THR A 1 85 ? -7.016 2.398 -16.944 1.00 85.44 85 THR A N 1
ATOM 684 C CA . THR A 1 85 ? -6.320 1.861 -15.773 1.00 85.44 85 THR A CA 1
ATOM 685 C C . THR A 1 85 ? -7.141 2.061 -14.503 1.00 85.44 85 THR A C 1
ATOM 687 O O . THR A 1 85 ? -7.270 1.118 -13.730 1.00 85.44 85 THR A O 1
ATOM 690 N N . GLU A 1 86 ? -7.745 3.238 -14.310 1.00 86.62 86 GLU A N 1
ATOM 691 C CA . GLU A 1 86 ? -8.586 3.485 -13.132 1.00 86.62 86 GLU A CA 1
ATOM 692 C C . GLU A 1 86 ? -9.853 2.623 -13.159 1.00 86.62 86 GLU A C 1
ATOM 694 O O . GLU A 1 86 ? -10.154 1.958 -12.175 1.00 86.62 86 GLU A O 1
ATOM 699 N N . GLN A 1 87 ? -10.524 2.515 -14.314 1.00 88.62 87 GLN A N 1
ATOM 700 C CA . GLN A 1 87 ? -11.671 1.611 -14.478 1.00 88.62 87 GLN A CA 1
ATOM 701 C C . GLN A 1 87 ? -11.302 0.149 -14.201 1.00 88.62 87 GLN A C 1
ATOM 703 O O . GLN A 1 87 ? -12.034 -0.555 -13.514 1.00 88.62 87 GLN A O 1
ATOM 708 N N . ALA A 1 88 ? -10.148 -0.312 -14.691 1.00 86.44 88 ALA A N 1
ATOM 709 C CA . ALA A 1 88 ? -9.667 -1.660 -14.410 1.00 86.44 88 ALA A CA 1
ATOM 710 C C . ALA A 1 88 ? -9.347 -1.862 -12.919 1.00 86.44 88 ALA A C 1
ATOM 712 O O . ALA A 1 88 ? -9.535 -2.964 -12.401 1.00 86.44 88 ALA A O 1
ATOM 713 N N . ARG A 1 89 ? -8.886 -0.814 -12.222 1.00 86.50 89 ARG A N 1
ATOM 714 C CA . ARG A 1 89 ? -8.641 -0.859 -10.777 1.00 86.50 89 ARG A CA 1
ATOM 715 C C . ARG A 1 89 ? -9.947 -0.946 -9.995 1.00 86.50 89 ARG A C 1
ATOM 717 O O . ARG A 1 89 ? -10.064 -1.820 -9.145 1.00 86.50 89 ARG A O 1
ATOM 724 N N . GLU A 1 90 ? -10.937 -0.123 -10.325 1.00 87.06 90 GLU A N 1
ATOM 725 C CA . GLU A 1 90 ? -12.273 -0.164 -9.714 1.00 87.06 90 GLU A CA 1
ATOM 726 C C . GLU A 1 90 ? -12.975 -1.513 -9.962 1.00 87.06 90 GLU A C 1
ATOM 728 O O . GLU A 1 90 ? -13.572 -2.102 -9.056 1.00 87.06 90 GLU A O 1
ATOM 733 N N . ASP A 1 91 ? -12.846 -2.064 -11.171 1.00 87.00 91 ASP A N 1
ATOM 734 C CA . ASP A 1 91 ? -13.359 -3.392 -11.514 1.00 87.00 91 ASP A CA 1
ATOM 735 C C . ASP A 1 91 ? -12.650 -4.505 -10.728 1.00 87.00 91 ASP A C 1
ATOM 737 O O . ASP A 1 91 ? -13.290 -5.458 -10.279 1.00 87.00 91 ASP A O 1
ATOM 741 N N . ALA A 1 92 ? -11.334 -4.405 -10.533 1.00 82.00 92 ALA A N 1
ATOM 742 C CA . ALA A 1 92 ? -10.581 -5.361 -9.727 1.00 82.00 92 ALA A CA 1
ATOM 743 C C . ALA A 1 92 ? -10.938 -5.254 -8.236 1.00 82.00 92 ALA A C 1
ATOM 745 O O . ALA A 1 92 ? -11.135 -6.278 -7.581 1.00 82.00 92 ALA A O 1
ATOM 746 N N . GLU A 1 93 ? -11.075 -4.038 -7.706 1.00 79.19 93 GLU A N 1
ATOM 747 C CA . GLU A 1 93 ? -11.494 -3.778 -6.325 1.00 79.19 93 GLU A CA 1
ATOM 748 C C . GLU A 1 93 ? -12.913 -4.304 -6.064 1.00 79.19 93 GLU A C 1
ATOM 750 O O . GLU A 1 93 ? -13.147 -4.958 -5.050 1.00 79.19 93 GLU A O 1
ATOM 755 N N . SER A 1 94 ? -13.846 -4.103 -7.000 1.00 80.69 94 SER A N 1
ATOM 756 C CA . SER A 1 94 ? -15.229 -4.582 -6.862 1.00 80.69 94 SER A CA 1
ATOM 757 C C . SER A 1 94 ? -15.371 -6.104 -6.980 1.00 80.69 94 SER A C 1
ATOM 759 O O . SER A 1 94 ? -16.280 -6.683 -6.381 1.00 80.69 94 SER A O 1
ATOM 761 N N . ARG A 1 95 ? -14.482 -6.769 -7.730 1.00 78.00 95 ARG A N 1
ATOM 762 C CA . ARG A 1 95 ? -14.496 -8.232 -7.923 1.00 78.00 95 ARG A CA 1
ATOM 763 C C . ARG A 1 95 ? -13.659 -8.996 -6.908 1.00 78.00 95 ARG A C 1
ATOM 765 O O . ARG A 1 95 ? -13.849 -10.204 -6.770 1.00 78.00 95 ARG A O 1
ATOM 772 N N . THR A 1 96 ? -12.729 -8.338 -6.220 1.00 72.50 96 THR A N 1
ATOM 773 C CA . THR A 1 96 ? -11.887 -9.000 -5.224 1.00 72.50 96 THR A CA 1
ATOM 774 C C . THR A 1 96 ? -12.713 -9.246 -3.961 1.00 72.50 96 THR A C 1
ATOM 776 O O . THR A 1 96 ? -13.133 -8.288 -3.311 1.00 72.50 96 THR A O 1
ATOM 779 N N . PRO A 1 97 ? -12.960 -10.509 -3.564 1.00 71.06 97 PRO A N 1
ATOM 780 C CA . PRO A 1 97 ? -13.605 -10.777 -2.291 1.00 71.06 97 PRO A CA 1
ATOM 781 C C . PRO A 1 97 ? -12.722 -10.210 -1.180 1.00 71.06 97 PRO A C 1
ATOM 783 O O . PRO A 1 97 ? -11.524 -10.493 -1.123 1.00 71.06 97 PRO A O 1
ATOM 786 N N . ALA A 1 98 ? -13.308 -9.406 -0.294 1.00 63.88 98 ALA A N 1
ATOM 787 C CA . ALA A 1 98 ? -12.602 -8.832 0.842 1.00 63.88 98 ALA A CA 1
ATOM 788 C C . ALA A 1 98 ? -12.288 -9.934 1.871 1.00 63.88 98 ALA A C 1
ATOM 790 O O . ALA A 1 98 ? -12.998 -10.135 2.859 1.00 63.88 98 ALA A O 1
ATOM 791 N N . ILE A 1 99 ? -11.242 -10.718 1.604 1.00 62.69 99 ILE A N 1
ATOM 792 C CA . ILE A 1 99 ? -10.769 -11.779 2.491 1.00 62.69 99 ILE A CA 1
ATOM 793 C C . ILE A 1 99 ? -9.913 -11.120 3.572 1.00 62.69 99 ILE A C 1
ATOM 795 O O . ILE A 1 99 ? -8.685 -11.112 3.514 1.00 62.69 99 ILE A O 1
ATOM 799 N N . TYR A 1 100 ? -10.569 -10.561 4.585 1.00 66.56 100 TYR A N 1
ATOM 800 C CA . TYR A 1 100 ? -9.885 -10.147 5.804 1.00 66.56 100 TYR A CA 1
ATOM 801 C C . TYR A 1 100 ? -9.493 -11.396 6.595 1.00 66.56 100 TYR A C 1
ATOM 803 O O . TYR A 1 100 ? -10.346 -12.173 7.037 1.00 66.56 100 TYR A O 1
ATOM 811 N N . ARG A 1 101 ? -8.185 -11.610 6.759 1.00 73.06 101 ARG A N 1
ATOM 812 C CA . ARG A 1 101 ? -7.671 -12.576 7.731 1.00 73.06 101 ARG A CA 1
ATOM 813 C C . ARG A 1 101 ? -7.692 -11.898 9.102 1.00 73.06 101 ARG A C 1
ATOM 815 O O . ARG A 1 101 ? -7.097 -10.829 9.226 1.00 73.06 101 ARG A O 1
ATOM 822 N N . PRO A 1 102 ? -8.381 -12.464 10.109 1.00 74.62 102 PRO A N 1
ATOM 823 C CA . PRO A 1 102 ? -8.326 -11.918 11.453 1.00 74.62 102 PRO A CA 1
ATOM 824 C C . PRO A 1 102 ? -6.877 -11.960 11.930 1.00 74.62 102 PRO A C 1
ATOM 826 O O . PRO A 1 102 ? -6.193 -12.974 11.770 1.00 74.62 102 PRO A O 1
ATOM 829 N N . ASN A 1 103 ? -6.412 -10.848 12.489 1.00 84.88 103 ASN A N 1
ATOM 830 C CA . ASN A 1 103 ? -5.117 -10.801 13.139 1.00 84.88 103 ASN A CA 1
ATOM 831 C C . ASN A 1 103 ? -5.250 -11.488 14.503 1.00 84.88 103 ASN A C 1
ATOM 833 O O . ASN A 1 103 ? -5.641 -10.860 15.484 1.00 84.88 103 ASN A O 1
ATOM 837 N N . VAL A 1 104 ? -5.005 -12.799 14.526 1.00 86.94 104 VAL A N 1
ATOM 838 C CA . VAL A 1 104 ? -5.229 -13.638 15.711 1.00 86.94 104 VAL A CA 1
ATOM 839 C C . VAL A 1 104 ? -4.377 -13.163 16.886 1.00 86.94 104 VAL A C 1
ATOM 841 O O . VAL A 1 104 ? -4.904 -13.034 17.981 1.00 86.94 104 VAL A O 1
ATOM 844 N N . SER A 1 105 ? -3.121 -12.772 16.642 1.00 87.75 105 SER A N 1
ATOM 845 C CA . SER A 1 105 ? -2.239 -12.281 17.707 1.00 87.75 105 SER A CA 1
ATOM 846 C C . SER A 1 105 ? -2.745 -10.986 18.339 1.00 87.75 105 SER A C 1
ATOM 848 O O . SER A 1 105 ? -2.658 -10.824 19.548 1.00 87.75 105 SER A O 1
ATOM 850 N N . PHE A 1 106 ? -3.321 -10.082 17.541 1.00 87.94 106 PHE A N 1
ATOM 851 C CA . PHE A 1 106 ? -3.935 -8.864 18.074 1.00 87.94 106 PHE A CA 1
ATOM 852 C C . PHE A 1 106 ? -5.195 -9.164 18.898 1.00 87.94 106 PHE A C 1
ATOM 854 O O . PHE A 1 106 ? -5.425 -8.542 19.931 1.00 87.94 106 PHE A O 1
ATOM 861 N N . LEU A 1 107 ? -6.017 -10.125 18.464 1.00 89.94 107 LEU A N 1
ATOM 862 C CA . LEU A 1 107 ? -7.210 -10.524 19.215 1.00 89.94 107 LEU A CA 1
ATOM 863 C C . LEU A 1 107 ? -6.856 -11.212 20.539 1.00 89.94 107 LEU A C 1
ATOM 865 O O . LEU A 1 107 ? -7.541 -10.975 21.531 1.00 89.94 107 LEU A O 1
ATOM 869 N N . ASP A 1 108 ? -5.795 -12.017 20.563 1.00 90.88 108 ASP A N 1
ATOM 870 C CA . ASP A 1 108 ? -5.289 -12.644 21.787 1.00 90.88 108 ASP A CA 1
ATOM 871 C C . ASP A 1 108 ? -4.744 -11.593 22.764 1.00 90.88 108 ASP A C 1
ATOM 873 O O . ASP A 1 108 ? -5.080 -11.616 23.946 1.00 90.88 108 ASP A O 1
ATOM 877 N N . GLU A 1 109 ? -4.008 -10.598 22.266 1.00 91.69 109 GLU A N 1
ATOM 878 C CA . GLU A 1 109 ? -3.543 -9.473 23.080 1.00 91.69 109 GLU A CA 1
ATOM 879 C C . GLU A 1 109 ? -4.715 -8.664 23.664 1.00 91.69 109 GLU A C 1
ATOM 881 O O . GLU A 1 109 ? -4.739 -8.360 24.859 1.00 91.69 109 GLU A O 1
ATOM 886 N N . MET A 1 110 ? -5.735 -8.351 22.854 1.00 89.94 110 MET A N 1
ATOM 887 C CA . MET A 1 110 ? -6.945 -7.683 23.349 1.00 89.94 110 MET A CA 1
ATOM 888 C C . MET A 1 110 ? -7.676 -8.525 24.397 1.00 89.94 110 MET A C 1
ATOM 890 O O . MET A 1 110 ? -8.181 -7.980 25.378 1.00 89.94 110 MET A O 1
ATOM 894 N N . ARG A 1 111 ? -7.739 -9.847 24.208 1.00 91.56 111 ARG A N 1
ATOM 895 C CA . ARG A 1 111 ? -8.358 -10.774 25.158 1.00 91.56 111 ARG A CA 1
ATOM 896 C C . ARG A 1 111 ? -7.653 -10.721 26.509 1.00 91.56 111 ARG A C 1
ATOM 898 O O . ARG A 1 111 ? -8.329 -10.549 27.519 1.00 91.56 111 ARG A O 1
ATOM 905 N N . GLU A 1 112 ? -6.327 -10.825 26.533 1.00 90.81 112 GLU A N 1
ATOM 906 C CA . GLU A 1 112 ? -5.541 -10.745 27.770 1.00 90.81 112 GLU A CA 1
ATOM 907 C C . GLU A 1 112 ? -5.753 -9.403 28.478 1.00 90.81 112 GLU A C 1
ATOM 909 O O . GLU A 1 112 ? -6.096 -9.372 29.662 1.00 90.81 112 GLU A O 1
ATOM 914 N N . ARG A 1 113 ? -5.669 -8.289 27.741 1.00 88.25 113 ARG A N 1
ATOM 915 C CA . ARG A 1 113 ? -5.910 -6.948 28.297 1.00 88.25 113 ARG A CA 1
ATOM 916 C C . ARG A 1 113 ? -7.303 -6.820 28.917 1.00 88.25 113 ARG A C 1
ATOM 918 O O . ARG A 1 113 ? -7.435 -6.344 30.042 1.00 88.25 113 ARG A O 1
ATOM 925 N N . LEU A 1 114 ? -8.344 -7.277 28.217 1.00 89.81 114 LEU A N 1
ATOM 926 C CA . LEU A 1 114 ? -9.721 -7.222 28.716 1.00 89.81 114 LEU A CA 1
ATOM 927 C C . LEU A 1 114 ? -9.939 -8.123 29.936 1.00 89.81 114 LEU A C 1
ATOM 929 O O . LEU A 1 114 ? -10.724 -7.771 30.815 1.00 89.81 114 LEU A O 1
ATOM 933 N N . LEU A 1 115 ? -9.256 -9.267 30.025 1.00 88.62 115 LEU A N 1
ATOM 934 C CA . LEU A 1 115 ? -9.339 -10.155 31.187 1.00 88.62 115 LEU A CA 1
ATOM 935 C C . LEU A 1 115 ? -8.704 -9.539 32.440 1.00 88.62 115 LEU A C 1
ATOM 937 O O . LEU A 1 115 ? -9.249 -9.718 33.529 1.00 88.62 115 LEU A O 1
ATOM 941 N N . HIS A 1 116 ? -7.611 -8.788 32.288 1.00 86.44 116 HIS A N 1
ATOM 942 C CA . HIS A 1 116 ? -6.918 -8.114 33.394 1.00 86.44 116 HIS A CA 1
ATOM 943 C C . HIS A 1 116 ? -7.498 -6.739 33.756 1.00 86.44 116 HIS A C 1
ATOM 945 O O . HIS A 1 116 ? -7.191 -6.193 34.817 1.00 86.44 116 HIS A O 1
ATOM 951 N N . LEU A 1 117 ? -8.386 -6.194 32.925 1.00 86.81 117 LEU A N 1
ATOM 952 C CA . LEU A 1 117 ? -8.970 -4.870 33.124 1.00 86.81 117 LEU A CA 1
ATOM 953 C C . LEU A 1 117 ? -9.650 -4.684 34.496 1.00 86.81 117 LEU A C 1
ATOM 955 O O . LEU A 1 117 ? -9.370 -3.679 35.151 1.00 86.81 117 LEU A O 1
ATOM 959 N N . PRO A 1 118 ? -10.490 -5.619 34.996 1.00 85.00 118 PRO A N 1
ATOM 960 C CA . PRO A 1 118 ? -11.136 -5.446 36.296 1.00 85.00 118 PRO A CA 1
ATOM 961 C C . PRO A 1 118 ? -10.132 -5.377 37.451 1.00 85.00 118 PRO A C 1
ATOM 963 O O . PRO A 1 118 ? -10.295 -4.549 38.343 1.00 85.00 118 PRO A O 1
ATOM 966 N N . SER A 1 119 ? -9.073 -6.197 37.418 1.00 81.94 119 SER A N 1
ATOM 967 C CA . SER A 1 119 ? -8.020 -6.177 38.442 1.00 81.94 119 SER A CA 1
ATOM 968 C C . SER A 1 119 ? -7.222 -4.874 38.433 1.00 81.94 119 SER A C 1
ATOM 970 O O . SER A 1 119 ? -6.903 -4.353 39.496 1.00 81.94 119 SER A O 1
ATOM 972 N N . THR A 1 120 ? -6.951 -4.296 37.259 1.00 82.88 120 THR A N 1
ATOM 973 C CA . THR A 1 120 ? -6.224 -3.021 37.146 1.00 82.88 120 THR A CA 1
ATOM 974 C C . THR A 1 120 ? -7.021 -1.847 37.718 1.00 82.88 120 THR A C 1
ATOM 976 O O . THR A 1 120 ? -6.448 -0.923 38.284 1.00 82.88 120 THR A O 1
ATOM 979 N N . VAL A 1 121 ? -8.350 -1.884 37.606 1.00 83.56 121 VAL A N 1
ATOM 980 C CA . VAL A 1 121 ? -9.245 -0.804 38.059 1.00 83.56 121 VAL A CA 1
ATOM 981 C C . VAL A 1 121 ? -9.693 -0.991 39.518 1.00 83.56 121 VAL A C 1
ATOM 983 O O . VAL A 1 121 ? -10.303 -0.095 40.099 1.00 83.56 121 VAL A O 1
ATOM 986 N N . GLN A 1 122 ? -9.364 -2.120 40.154 1.00 81.31 122 GLN A N 1
ATOM 987 C CA . GLN A 1 122 ? -9.750 -2.408 41.538 1.00 81.31 122 GLN A CA 1
ATOM 988 C C . GLN A 1 122 ? -9.227 -1.362 42.535 1.00 81.31 122 GLN A C 1
ATOM 990 O O . GLN A 1 122 ? -9.943 -1.000 43.465 1.00 81.31 122 GLN A O 1
ATOM 995 N N . SER A 1 123 ? -8.001 -0.870 42.339 1.00 77.19 123 SER A N 1
ATOM 996 C CA . SER A 1 123 ? -7.349 0.109 43.221 1.00 77.19 123 SER A CA 1
ATOM 997 C C . SER A 1 123 ? -7.756 1.561 42.955 1.00 77.19 123 SER A C 1
ATOM 999 O O . SER A 1 123 ? -7.381 2.449 43.716 1.00 77.19 123 SER A O 1
ATOM 1001 N N . VAL A 1 124 ? -8.508 1.817 41.883 1.00 81.81 124 VAL A N 1
ATOM 1002 C CA . VAL A 1 124 ? -8.854 3.165 41.431 1.00 81.81 124 VAL A CA 1
ATOM 1003 C C . VAL A 1 124 ? -10.228 3.538 41.974 1.00 81.81 124 VAL A C 1
ATOM 1005 O O . VAL A 1 124 ? -11.228 2.935 41.588 1.00 81.81 124 VAL A O 1
ATOM 1008 N N . GLU A 1 125 ? -10.318 4.525 42.867 1.00 78.44 125 GLU A N 1
ATOM 1009 C CA . GLU A 1 125 ? -11.598 4.946 43.457 1.00 78.44 125 GLU A CA 1
ATOM 1010 C C . GLU A 1 125 ? -12.454 5.755 42.477 1.00 78.44 125 GLU A C 1
ATOM 1012 O O . GLU A 1 125 ? -13.631 5.423 42.303 1.00 78.44 125 GLU A O 1
ATOM 1017 N N . SER A 1 126 ? -11.852 6.728 41.785 1.00 80.50 126 SER A N 1
ATOM 1018 C CA . SER A 1 126 ? -12.512 7.611 40.816 1.00 80.50 126 SER A CA 1
ATOM 1019 C C . SER A 1 126 ? -11.798 7.630 39.461 1.00 80.50 126 SER A C 1
ATOM 1021 O O . SER A 1 126 ? -10.608 7.326 39.372 1.00 80.50 126 SER A O 1
ATOM 1023 N N . LEU A 1 127 ? -12.485 8.045 38.389 1.00 76.44 127 LEU A N 1
ATOM 1024 C CA . LEU A 1 127 ? -11.858 8.171 37.066 1.00 76.44 127 LEU A CA 1
ATOM 1025 C C . LEU A 1 127 ? -10.669 9.152 37.069 1.00 76.44 127 LEU A C 1
ATOM 1027 O O . LEU A 1 127 ? -9.761 9.020 36.250 1.00 76.44 127 LEU A O 1
ATOM 1031 N N . ALA A 1 128 ? -10.650 10.126 37.985 1.00 78.56 128 ALA A N 1
ATOM 1032 C CA . ALA A 1 128 ? -9.546 11.075 38.125 1.00 78.56 128 ALA A CA 1
ATOM 1033 C C . ALA A 1 128 ? -8.246 10.407 38.608 1.00 78.56 128 ALA A C 1
ATOM 1035 O O . ALA A 1 128 ? -7.165 10.842 38.207 1.00 78.56 128 ALA A O 1
ATOM 1036 N N . ASP A 1 129 ? -8.368 9.333 39.391 1.00 79.62 129 ASP A N 1
ATOM 1037 C CA . ASP A 1 129 ? -7.250 8.570 39.957 1.00 79.62 129 ASP A CA 1
ATOM 1038 C C . ASP A 1 129 ? -6.745 7.473 39.004 1.00 79.62 129 ASP A C 1
ATOM 1040 O O . ASP A 1 129 ? -5.740 6.816 39.276 1.00 79.62 129 ASP A O 1
ATOM 1044 N N . ALA A 1 130 ? -7.428 7.270 37.871 1.00 79.00 130 ALA A N 1
ATOM 1045 C CA . ALA A 1 130 ? -7.019 6.314 36.853 1.00 79.00 130 ALA A CA 1
ATOM 1046 C C . ALA A 1 130 ? -5.775 6.800 36.092 1.00 79.00 130 ALA A C 1
ATOM 1048 O O . ALA A 1 130 ? -5.651 7.980 35.723 1.00 79.00 130 ALA A O 1
ATOM 1049 N N . GLU A 1 131 ? -4.887 5.855 35.775 1.00 82.88 131 GLU A N 1
ATOM 1050 C CA . GLU A 1 131 ? -3.710 6.108 34.947 1.00 82.88 131 GLU A CA 1
ATOM 1051 C C . GLU A 1 131 ? -4.121 6.781 33.615 1.00 82.88 131 GLU A C 1
ATOM 1053 O O . GLU A 1 131 ? -5.103 6.356 32.993 1.00 82.88 131 GLU A O 1
ATOM 1058 N N . PRO A 1 132 ? -3.434 7.853 33.167 1.00 81.31 132 PRO A N 1
ATOM 1059 C CA . PRO A 1 132 ? -3.816 8.590 31.957 1.00 81.31 132 PRO A CA 1
ATOM 1060 C C . PRO A 1 132 ? -3.917 7.711 30.702 1.00 81.31 132 PRO A C 1
ATOM 1062 O O . PRO A 1 132 ? -4.851 7.864 29.920 1.00 81.31 132 PRO A O 1
ATOM 1065 N N . SER A 1 133 ? -3.012 6.738 30.565 1.00 80.00 133 SER A N 1
ATOM 1066 C CA . SER A 1 133 ? -2.992 5.744 29.484 1.00 80.00 133 SER A CA 1
ATOM 1067 C C . SER A 1 133 ? -4.300 4.947 29.401 1.00 80.00 133 SER A C 1
ATOM 1069 O O . SER A 1 133 ? -4.876 4.793 28.327 1.00 80.00 133 SER A O 1
ATOM 1071 N N . LEU A 1 134 ? -4.826 4.518 30.550 1.00 77.31 134 LEU A N 1
ATOM 1072 C CA . LEU A 1 134 ? -6.058 3.736 30.649 1.00 77.31 134 LEU A CA 1
ATOM 1073 C C . LEU A 1 134 ? -7.299 4.556 30.253 1.00 77.31 134 LEU A C 1
ATOM 1075 O O . LEU A 1 134 ? -8.249 4.025 29.673 1.00 77.31 134 LEU A O 1
ATOM 1079 N N . ARG A 1 135 ? -7.292 5.862 30.555 1.00 80.06 135 ARG A N 1
ATOM 1080 C CA . ARG A 1 135 ? -8.372 6.794 30.191 1.00 80.06 135 ARG A CA 1
ATOM 1081 C C . ARG A 1 135 ? -8.415 7.079 28.697 1.00 80.06 135 ARG A C 1
ATOM 1083 O O . ARG A 1 135 ? -9.504 7.135 28.130 1.00 80.06 135 ARG A O 1
ATOM 1090 N N . GLU A 1 136 ? -7.253 7.252 28.079 1.00 80.81 136 GLU A N 1
ATOM 1091 C CA . GLU A 1 136 ? -7.135 7.519 26.644 1.00 80.81 136 GLU A CA 1
ATOM 1092 C C . GLU A 1 136 ? -7.472 6.281 25.804 1.00 80.81 136 GLU A C 1
ATOM 1094 O O . GLU A 1 136 ? -8.155 6.402 24.788 1.00 80.81 136 GLU A O 1
ATOM 1099 N N . GLU A 1 137 ? -7.050 5.090 26.242 1.00 77.50 137 GLU A N 1
ATOM 1100 C CA . GLU A 1 137 ? -7.219 3.851 25.473 1.00 77.50 137 GLU A CA 1
ATOM 1101 C C . GLU A 1 137 ? -8.670 3.343 25.457 1.00 77.50 137 GLU A C 1
ATOM 1103 O O . GLU A 1 137 ? -9.173 2.933 24.410 1.00 77.50 137 GLU A O 1
ATOM 1108 N N . PHE A 1 138 ? -9.367 3.388 26.596 1.00 75.06 138 PHE A N 1
ATOM 1109 C CA . PHE A 1 138 ? -10.697 2.777 26.741 1.00 75.06 138 PHE A CA 1
ATOM 1110 C C . PHE A 1 138 ? -11.850 3.785 26.828 1.00 75.06 138 PHE A C 1
ATOM 1112 O O . PHE A 1 138 ? -13.009 3.368 26.861 1.00 75.06 138 PHE A O 1
ATOM 1119 N N . ALA A 1 139 ? -11.554 5.091 26.859 1.00 81.25 139 ALA A N 1
ATOM 1120 C CA . ALA A 1 139 ? -12.540 6.172 26.953 1.00 81.25 139 ALA A CA 1
ATOM 1121 C C . ALA A 1 139 ? -13.605 5.925 28.046 1.00 81.25 139 ALA A C 1
ATOM 1123 O O . ALA A 1 139 ? -14.811 6.035 27.809 1.00 81.25 139 ALA A O 1
ATOM 1124 N N . PHE A 1 140 ? -13.155 5.541 29.247 1.00 78.19 140 PHE A N 1
ATOM 1125 C CA . PHE A 1 140 ? -14.042 5.166 30.346 1.00 78.19 140 PHE A CA 1
ATOM 1126 C C . PHE A 1 140 ? -14.984 6.296 30.766 1.00 78.19 140 PHE A C 1
ATOM 1128 O O . PHE A 1 140 ? -14.587 7.448 30.933 1.00 78.19 140 PHE A O 1
ATOM 1135 N N . THR A 1 141 ? -16.233 5.925 31.032 1.00 84.31 141 THR A N 1
ATOM 1136 C CA . THR A 1 141 ? -17.185 6.743 31.783 1.00 84.31 141 THR A CA 1
ATOM 1137 C C . THR A 1 141 ? -17.236 6.264 33.235 1.00 84.31 141 THR A C 1
ATOM 1139 O O . THR A 1 141 ? -16.969 5.094 33.517 1.00 84.31 141 THR A O 1
ATOM 1142 N N . GLU A 1 142 ? -17.643 7.130 34.165 1.00 81.00 142 GLU A N 1
ATOM 1143 C CA . GLU A 1 142 ? -17.836 6.750 35.579 1.00 81.00 142 GLU A CA 1
ATOM 1144 C C . GLU A 1 142 ? -18.808 5.563 35.737 1.00 81.00 142 GLU A C 1
ATOM 1146 O O . GLU A 1 142 ? -18.617 4.671 36.563 1.00 81.00 142 GLU A O 1
ATOM 1151 N N . GLN A 1 143 ? -19.823 5.485 34.871 1.00 83.19 143 GLN A N 1
ATOM 1152 C CA . GLN A 1 143 ? -20.761 4.362 34.837 1.00 83.19 143 GLN A CA 1
ATOM 1153 C C . GLN A 1 143 ? -20.086 3.046 34.414 1.00 83.19 143 GLN A C 1
ATOM 1155 O O . GLN A 1 143 ? -20.391 1.986 34.969 1.00 83.19 143 GLN A O 1
ATOM 1160 N N . ALA A 1 144 ? -19.165 3.098 33.446 1.00 82.75 144 ALA A N 1
ATOM 1161 C CA . ALA A 1 144 ? -18.406 1.930 33.008 1.00 82.75 144 ALA A CA 1
ATOM 1162 C C . ALA A 1 144 ? -17.476 1.427 34.121 1.00 82.75 144 ALA A C 1
ATOM 1164 O O . ALA A 1 144 ? -17.393 0.221 34.339 1.00 82.75 144 ALA A O 1
ATOM 1165 N N . LEU A 1 145 ? -16.854 2.342 34.871 1.00 82.81 145 LEU A N 1
ATOM 1166 C CA . LEU A 1 145 ? -15.996 2.023 36.014 1.00 82.81 145 LEU A CA 1
ATOM 1167 C C . LEU A 1 145 ? -16.786 1.329 37.135 1.00 82.81 145 LEU A C 1
ATOM 1169 O O . LEU A 1 145 ? -16.370 0.277 37.622 1.00 82.81 145 LEU A O 1
ATOM 1173 N N . ALA A 1 146 ? -17.966 1.848 37.490 1.00 83.38 146 ALA A N 1
ATOM 1174 C CA . ALA A 1 146 ? -18.851 1.212 38.471 1.00 83.38 146 ALA A CA 1
ATOM 1175 C C . ALA A 1 146 ? -19.307 -0.192 38.028 1.00 83.38 146 ALA A C 1
ATOM 1177 O O . ALA A 1 146 ? -19.311 -1.136 38.819 1.00 83.38 146 ALA A O 1
ATOM 1178 N N . THR A 1 147 ? -19.632 -0.349 36.742 1.00 84.25 147 THR A N 1
ATOM 1179 C CA . THR A 1 147 ? -20.024 -1.645 36.163 1.00 84.25 147 THR A CA 1
ATOM 1180 C C . THR A 1 147 ? -18.861 -2.638 36.197 1.00 84.25 147 THR A C 1
ATOM 1182 O O . THR A 1 147 ? -19.039 -3.789 36.591 1.00 84.25 147 THR A O 1
ATOM 1185 N N . LEU A 1 148 ? -17.651 -2.199 35.850 1.00 83.38 148 LEU A N 1
ATOM 1186 C CA . LEU A 1 148 ? -16.451 -3.032 35.882 1.00 83.38 148 LEU A CA 1
ATOM 1187 C C . LEU A 1 148 ? -16.132 -3.508 37.310 1.00 83.38 148 LEU A C 1
ATOM 1189 O O . LEU A 1 148 ? -15.851 -4.689 37.512 1.00 83.38 148 LEU A O 1
ATOM 1193 N N . LYS A 1 149 ? -16.264 -2.622 38.307 1.00 81.25 149 LYS A N 1
ATOM 1194 C CA . LYS A 1 149 ? -16.105 -2.971 39.727 1.00 81.25 149 LYS A CA 1
ATOM 1195 C C . LYS A 1 149 ? -17.132 -3.998 40.199 1.00 81.25 149 LYS A C 1
ATOM 1197 O O . LYS A 1 149 ? -16.777 -4.885 40.964 1.00 81.25 149 LYS A O 1
ATOM 1202 N N . SER A 1 150 ? -18.369 -3.946 39.700 1.00 81.56 150 SER A N 1
ATOM 1203 C CA . SER A 1 150 ? -19.397 -4.948 40.037 1.00 81.56 150 SER A CA 1
ATOM 1204 C C . SER A 1 150 ? -19.063 -6.367 39.544 1.00 81.56 150 SER A C 1
ATOM 1206 O O . SER A 1 150 ? -19.607 -7.348 40.043 1.00 81.56 150 SER A O 1
ATOM 1208 N N . HIS A 1 151 ? -18.149 -6.489 38.574 1.00 79.00 151 HIS A N 1
ATOM 1209 C CA . HIS A 1 151 ? -17.668 -7.763 38.040 1.00 79.00 151 HIS A CA 1
ATOM 1210 C C . HIS A 1 151 ? -16.394 -8.285 38.721 1.00 79.00 151 HIS A C 1
ATOM 1212 O O . HIS A 1 151 ? -15.902 -9.354 38.333 1.00 79.00 151 HIS A O 1
ATOM 1218 N N . LEU A 1 152 ? -15.872 -7.577 39.726 1.00 77.94 152 LEU A N 1
ATOM 1219 C CA . LEU A 1 152 ? -14.893 -8.121 40.662 1.00 77.94 152 LEU A CA 1
ATOM 1220 C C . LEU A 1 152 ? -15.615 -9.073 41.618 1.00 77.94 152 LEU A C 1
ATOM 1222 O O . LEU A 1 152 ? -16.724 -8.799 42.068 1.00 77.94 152 LEU A O 1
ATOM 1226 N N . ARG A 1 153 ? -15.016 -10.236 41.884 1.00 65.56 153 ARG A N 1
ATOM 1227 C CA . ARG A 1 153 ? -15.634 -11.273 42.713 1.00 65.56 153 ARG A CA 1
ATOM 1228 C C . ARG A 1 153 ? -15.849 -10.743 44.134 1.00 65.56 153 ARG A C 1
ATOM 1230 O O . ARG A 1 153 ? -14.896 -10.546 44.883 1.00 65.56 153 ARG A O 1
ATOM 1237 N N . GLU A 1 154 ? -17.108 -10.545 44.506 1.00 53.41 154 GLU A N 1
ATOM 1238 C CA . GLU A 1 154 ? -17.516 -10.228 45.872 1.00 53.41 154 GLU A CA 1
ATOM 1239 C C . GLU A 1 154 ? -17.260 -11.474 46.742 1.00 53.41 154 GLU A C 1
ATOM 1241 O O . GLU A 1 154 ? -18.024 -12.437 46.704 1.00 53.41 154 GLU A O 1
ATOM 1246 N N . GLY A 1 155 ? -16.121 -11.521 47.445 1.00 47.88 155 GLY A N 1
ATOM 1247 C CA . GLY A 1 155 ? -15.893 -12.536 48.482 1.00 47.88 155 GLY A CA 1
ATOM 1248 C C . GLY A 1 155 ? -14.481 -13.086 48.682 1.00 47.88 155 GLY A C 1
ATOM 1249 O O . GLY A 1 155 ? -14.304 -13.861 49.614 1.00 47.88 155 GLY A O 1
ATOM 1250 N N . GLU A 1 156 ? -13.470 -12.722 47.891 1.00 45.56 156 GLU A N 1
ATOM 1251 C CA . GLU A 1 156 ? -12.115 -13.242 48.135 1.00 45.56 156 GLU A CA 1
ATOM 1252 C C . GLU A 1 156 ? -11.067 -12.204 47.730 1.00 45.56 156 GLU A C 1
ATOM 1254 O O . GLU A 1 156 ? -10.597 -12.163 46.599 1.00 45.56 156 GLU A O 1
ATOM 1259 N N . ALA A 1 157 ? -10.733 -11.326 48.679 1.00 48.16 157 ALA A N 1
ATOM 1260 C CA . ALA A 1 157 ? -9.810 -10.195 48.539 1.00 48.16 157 ALA A CA 1
ATOM 1261 C C . ALA A 1 157 ? -8.354 -10.576 48.179 1.00 48.16 157 ALA A C 1
ATOM 1263 O O . ALA A 1 157 ? -7.487 -9.710 48.191 1.00 48.16 157 ALA A O 1
ATOM 1264 N N . ASP A 1 158 ? -8.092 -11.845 47.854 1.00 51.00 158 ASP A N 1
ATOM 1265 C CA . ASP A 1 158 ? -6.754 -12.405 47.640 1.00 51.00 158 ASP A CA 1
ATOM 1266 C C . ASP A 1 158 ? -6.564 -13.020 46.240 1.00 51.00 158 ASP A C 1
ATOM 1268 O O . ASP A 1 158 ? -5.443 -13.306 45.827 1.00 51.00 158 ASP A O 1
ATOM 1272 N N . THR A 1 159 ? -7.637 -13.189 45.455 1.00 55.12 159 THR A N 1
ATOM 1273 C CA . THR A 1 159 ? -7.526 -13.624 44.053 1.00 55.12 159 THR A CA 1
ATOM 1274 C C . THR A 1 159 ? -7.858 -12.464 43.122 1.00 55.12 159 THR A C 1
ATOM 1276 O O . THR A 1 159 ? -9.010 -12.064 42.980 1.00 55.12 159 THR A O 1
ATOM 1279 N N . GLN A 1 160 ? -6.828 -11.921 42.464 1.00 59.47 160 GLN A N 1
ATOM 1280 C CA . GLN A 1 160 ? -6.899 -10.871 41.433 1.00 59.47 160 GLN A CA 1
ATOM 1281 C C . GLN A 1 160 ? -7.565 -11.364 40.131 1.00 59.47 160 GLN A C 1
ATOM 1283 O O . GLN A 1 160 ? -7.100 -11.090 39.026 1.00 59.47 160 GLN A O 1
ATOM 1288 N N . GLU A 1 161 ? -8.634 -12.147 40.233 1.00 65.00 161 GLU A N 1
ATOM 1289 C CA . GLU A 1 161 ? -9.266 -12.789 39.092 1.00 65.00 161 GLU A CA 1
ATOM 1290 C C . GLU A 1 161 ? -10.625 -12.163 38.768 1.00 65.00 161 GLU A C 1
ATOM 1292 O O . GLU A 1 161 ? -11.490 -11.992 39.630 1.00 65.00 161 GLU A O 1
ATOM 1297 N N . ALA A 1 162 ? -10.847 -11.871 37.485 1.00 73.00 162 ALA A N 1
ATOM 1298 C CA . ALA A 1 162 ? -12.139 -11.409 36.993 1.00 73.00 162 ALA A CA 1
ATOM 1299 C C . ALA A 1 162 ? -13.252 -12.454 37.215 1.00 73.00 162 ALA A C 1
ATOM 1301 O O . ALA A 1 162 ? -13.016 -13.663 37.135 1.00 73.00 162 ALA A O 1
ATOM 1302 N N . SER A 1 163 ? -14.495 -12.008 37.439 1.00 81.31 163 SER A N 1
ATOM 1303 C CA . SER A 1 163 ? -15.636 -12.924 37.596 1.00 81.31 163 SER A CA 1
ATOM 1304 C C . SER A 1 163 ? -15.815 -13.858 36.390 1.00 81.31 163 SER A C 1
ATOM 1306 O O . SER A 1 163 ? -15.520 -13.513 35.244 1.00 81.31 163 SER A O 1
ATOM 1308 N N . ALA A 1 164 ? -16.369 -15.053 36.629 1.00 82.88 164 ALA A N 1
ATOM 1309 C CA . ALA A 1 164 ? -16.688 -16.005 35.559 1.00 82.88 164 ALA A CA 1
ATOM 1310 C C . ALA A 1 164 ? -17.611 -15.400 34.485 1.00 82.88 164 ALA A C 1
ATOM 1312 O O . ALA A 1 164 ? -17.452 -15.693 33.302 1.00 82.88 164 ALA A O 1
ATOM 1313 N N . VAL A 1 165 ? -18.517 -14.507 34.899 1.00 86.38 165 VA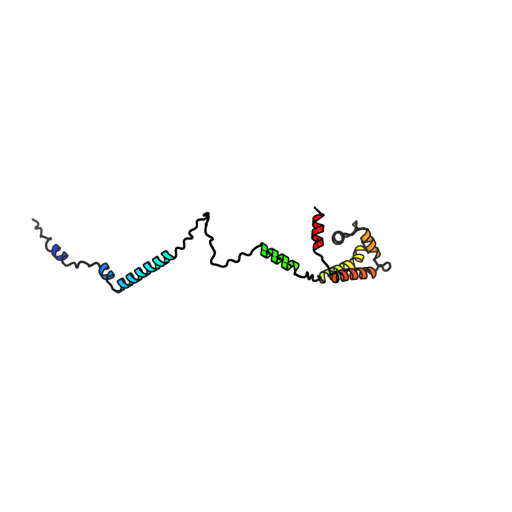L A N 1
ATOM 1314 C CA . VAL A 1 165 ? -19.416 -13.763 34.006 1.00 86.38 165 VAL A CA 1
ATOM 1315 C C . VAL A 1 165 ? -18.629 -12.826 33.088 1.00 86.38 165 VAL A C 1
ATOM 1317 O O . VAL A 1 165 ? -18.865 -12.820 31.883 1.00 86.38 165 VAL A O 1
ATOM 1320 N N . TRP A 1 166 ? -17.654 -12.082 33.621 1.00 87.38 166 TRP A N 1
ATOM 1321 C CA . TRP A 1 166 ? -16.798 -11.214 32.811 1.00 87.38 166 TRP A CA 1
ATOM 1322 C C . TRP A 1 166 ? -15.994 -12.003 31.782 1.00 87.38 166 TRP A C 1
ATOM 1324 O O . TRP A 1 166 ? -16.023 -11.673 30.597 1.00 87.38 166 TRP A O 1
ATOM 1334 N N . ARG A 1 167 ? -15.340 -13.092 32.210 1.00 87.31 167 ARG A N 1
ATOM 1335 C CA . ARG A 1 167 ? -14.581 -13.951 31.289 1.00 87.31 167 ARG A CA 1
ATOM 1336 C C . ARG A 1 167 ? -15.478 -14.465 30.160 1.00 87.31 167 ARG A C 1
ATOM 1338 O O . ARG A 1 167 ? -15.113 -14.344 28.998 1.00 87.31 167 ARG A O 1
ATOM 1345 N N . ALA A 1 168 ? -16.679 -14.953 30.481 1.00 87.75 168 ALA A N 1
ATOM 1346 C CA . ALA A 1 168 ? -17.637 -15.419 29.478 1.00 87.75 168 ALA A CA 1
ATOM 1347 C C . ALA A 1 168 ? -18.052 -14.314 28.485 1.00 87.75 168 ALA A C 1
ATOM 1349 O O . ALA A 1 168 ? -18.160 -14.579 27.287 1.00 87.75 168 ALA A O 1
ATOM 1350 N N . ASN A 1 169 ? -18.229 -13.074 28.954 1.00 89.94 169 ASN A N 1
ATOM 1351 C CA . ASN A 1 169 ? -18.539 -11.930 28.093 1.00 89.94 169 ASN A CA 1
ATOM 1352 C C . ASN A 1 169 ? -17.379 -11.585 27.146 1.00 89.94 169 ASN A C 1
ATOM 1354 O O . ASN A 1 169 ? -17.617 -11.341 25.962 1.00 89.94 169 ASN A O 1
ATOM 1358 N N . VAL A 1 170 ? -16.135 -11.606 27.638 1.00 90.69 170 VAL A N 1
ATOM 1359 C CA . VAL A 1 170 ? -14.934 -11.359 26.820 1.00 90.69 170 VAL A CA 1
ATOM 1360 C C . VAL A 1 170 ? -14.774 -12.442 25.750 1.00 90.69 170 VAL A C 1
ATOM 1362 O O . VAL A 1 170 ? -14.612 -12.119 24.575 1.00 90.69 170 VAL A O 1
ATOM 1365 N N . GLU A 1 171 ? -14.915 -13.721 26.107 1.00 91.25 171 GLU A N 1
ATOM 1366 C CA . GLU A 1 171 ? -14.887 -14.824 25.131 1.00 91.25 171 GLU A CA 1
ATOM 1367 C C . GLU A 1 171 ? -16.005 -14.711 24.088 1.00 91.25 171 GLU A C 1
ATOM 1369 O O . GLU A 1 171 ? -15.798 -14.938 22.890 1.00 91.25 171 GLU A O 1
ATOM 1374 N N . GLY A 1 172 ? -17.203 -14.320 24.529 1.00 88.94 172 GLY A N 1
ATOM 1375 C CA . GLY A 1 172 ? -18.330 -14.033 23.651 1.00 88.94 172 GLY A CA 1
ATOM 1376 C C . GLY A 1 172 ? -17.996 -12.932 22.646 1.00 88.94 172 GLY A C 1
ATOM 1377 O O . GLY A 1 172 ? -18.210 -13.107 21.448 1.00 88.94 172 GLY A O 1
ATOM 1378 N N . LEU A 1 173 ? -17.403 -11.830 23.107 1.00 88.25 173 LEU A N 1
ATOM 1379 C CA . LEU A 1 173 ? -16.988 -10.717 22.255 1.00 88.25 173 LEU A CA 1
ATOM 1380 C C . LEU A 1 173 ? -15.938 -11.146 21.222 1.00 88.25 173 LEU A C 1
ATOM 1382 O O . LEU A 1 173 ? -16.141 -10.928 20.028 1.00 88.25 173 LEU A O 1
ATOM 1386 N N . ILE A 1 174 ? -14.851 -11.792 21.652 1.00 89.00 174 ILE A N 1
ATOM 1387 C CA . ILE A 1 174 ? -13.773 -12.230 20.752 1.00 89.00 174 ILE A CA 1
ATOM 1388 C C . ILE A 1 174 ? -14.302 -13.242 19.732 1.00 89.00 174 ILE A C 1
ATOM 1390 O O . ILE A 1 174 ? -14.055 -13.109 18.532 1.00 89.00 174 ILE A O 1
ATOM 1394 N N . SER A 1 175 ? -15.101 -14.218 20.170 1.00 86.81 175 SER A N 1
ATOM 1395 C CA . SER A 1 175 ? -15.696 -15.196 19.256 1.00 86.81 175 SER A CA 1
ATOM 1396 C C . SER A 1 175 ? -16.659 -14.551 18.253 1.00 86.81 175 SER A C 1
ATOM 1398 O O . SER A 1 175 ? -16.660 -14.940 17.083 1.00 86.81 175 SER A O 1
ATOM 1400 N N . ASN A 1 176 ? -17.412 -13.524 18.658 1.00 86.31 176 ASN A N 1
ATOM 1401 C CA . ASN A 1 176 ? -18.258 -12.739 17.761 1.00 86.31 176 ASN A CA 1
ATOM 1402 C C . ASN A 1 176 ? -17.440 -11.906 16.771 1.00 86.31 176 ASN A C 1
ATOM 1404 O O . ASN A 1 176 ? -17.842 -11.798 15.618 1.00 86.31 176 ASN A O 1
ATOM 1408 N N . LEU A 1 177 ? -16.280 -11.372 17.157 1.00 83.94 177 LEU A N 1
ATOM 1409 C CA . LEU A 1 177 ? -15.383 -10.664 16.236 1.00 83.94 177 LEU A CA 1
ATOM 1410 C C . LEU A 1 177 ? -14.746 -11.614 15.212 1.00 83.94 177 LEU A C 1
ATOM 1412 O O . LEU A 1 177 ? -14.624 -11.275 14.036 1.00 83.94 177 LEU A O 1
ATOM 1416 N N . VAL A 1 178 ? -14.403 -12.835 15.627 1.00 83.94 178 VAL A N 1
ATOM 1417 C CA . VAL A 1 178 ? -13.863 -13.868 14.730 1.00 83.94 178 VAL A CA 1
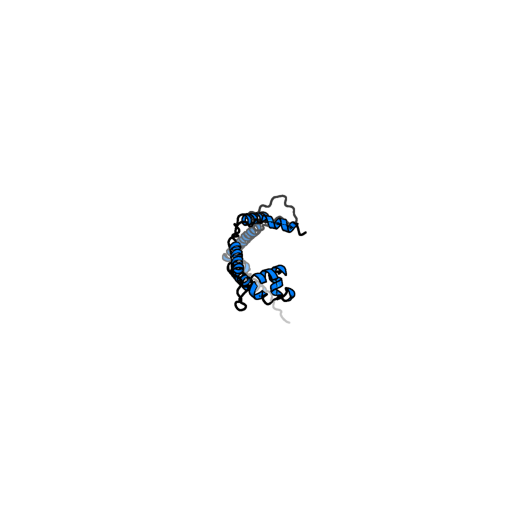ATOM 1418 C C . VAL A 1 178 ? -14.934 -14.394 13.766 1.00 83.94 178 VAL A C 1
ATOM 1420 O O . VAL A 1 178 ? -14.643 -14.611 12.584 1.00 83.94 178 VAL A O 1
ATOM 1423 N N . ARG A 1 179 ? -16.171 -14.594 14.251 1.00 77.19 179 ARG A N 1
ATOM 1424 C CA . ARG A 1 179 ? -17.311 -15.109 13.465 1.00 77.19 179 ARG A CA 1
ATOM 1425 C C . ARG A 1 179 ? -18.032 -14.041 12.652 1.00 77.19 179 ARG A C 1
ATOM 1427 O O . ARG A 1 1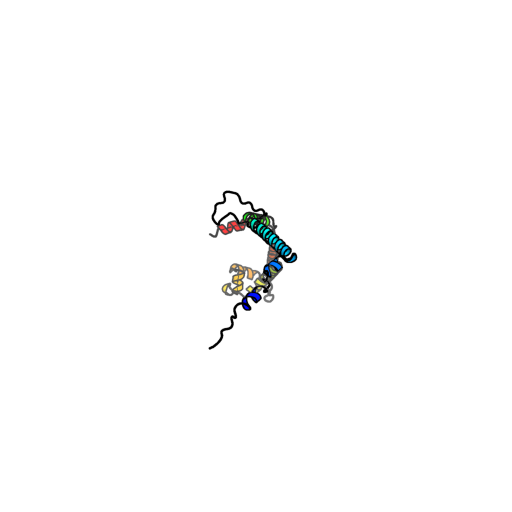79 ? -18.573 -14.370 11.604 1.00 77.19 179 ARG A O 1
ATOM 1434 N N . GLY A 1 180 ? -18.012 -12.781 13.083 1.00 66.25 180 GLY A N 1
ATOM 1435 C CA . GLY A 1 180 ? -18.678 -11.620 12.476 1.00 66.25 180 GLY A CA 1
ATOM 1436 C C . GLY A 1 180 ? -18.135 -11.198 11.107 1.00 66.25 180 GLY A C 1
ATOM 1437 O O . GLY A 1 180 ? -18.338 -10.068 10.668 1.00 66.25 180 GLY A O 1
ATOM 1438 N N . ARG A 1 181 ? -17.466 -12.108 10.394 1.00 58.47 181 ARG A N 1
ATOM 1439 C CA . ARG A 1 181 ? -17.276 -12.030 8.949 1.00 58.47 181 ARG A CA 1
ATOM 1440 C C . ARG A 1 181 ? -18.596 -12.377 8.269 1.00 58.47 181 ARG A C 1
ATOM 1442 O O . ARG A 1 181 ? -18.880 -13.539 7.998 1.00 58.47 181 ARG A O 1
ATOM 1449 N N . GLY A 1 182 ? -19.390 -11.361 7.956 1.00 49.78 182 GLY A N 1
ATOM 1450 C CA . GLY A 1 182 ? -20.574 -11.589 7.136 1.00 49.78 182 GLY A CA 1
ATOM 1451 C C . GLY A 1 182 ? -21.454 -10.376 6.904 1.00 49.78 182 GLY A C 1
ATOM 1452 O O . GLY A 1 182 ? -22.638 -10.506 7.141 1.00 49.78 182 GLY A O 1
ATOM 1453 N N . THR A 1 183 ? -20.878 -9.239 6.487 1.00 48.25 183 THR A N 1
ATOM 1454 C CA . THR A 1 183 ? -21.473 -8.155 5.659 1.00 48.25 183 THR A CA 1
ATOM 1455 C C . THR A 1 183 ? -20.868 -6.805 6.047 1.00 48.25 183 THR A C 1
ATOM 1457 O O . THR A 1 183 ? -21.502 -5.978 6.700 1.00 48.25 183 THR A O 1
ATOM 1460 N N . TYR A 1 184 ? -19.627 -6.553 5.633 1.00 49.47 184 TYR A N 1
ATOM 1461 C CA . TYR A 1 184 ? -19.140 -5.178 5.558 1.00 49.47 184 TYR A CA 1
ATOM 1462 C C . TYR A 1 184 ? -19.690 -4.585 4.251 1.00 49.47 184 TYR A C 1
ATOM 1464 O O . TYR A 1 184 ? -19.079 -4.708 3.194 1.00 49.47 184 TYR A O 1
ATOM 1472 N N . ASP A 1 185 ? -20.910 -4.037 4.287 1.00 49.50 185 ASP A N 1
ATOM 1473 C CA . ASP A 1 185 ? -21.470 -3.296 3.151 1.00 49.50 185 ASP A CA 1
ATOM 1474 C C . ASP A 1 185 ? -20.760 -1.936 3.072 1.00 49.50 185 ASP A C 1
ATOM 1476 O O . ASP A 1 185 ? -21.080 -0.994 3.807 1.00 49.50 185 ASP A O 1
ATOM 1480 N N . GLY A 1 186 ? -19.768 -1.840 2.182 1.00 51.16 186 GLY A N 1
ATOM 1481 C CA . GLY A 1 186 ? -18.984 -0.628 1.927 1.00 51.16 186 GLY A CA 1
ATOM 1482 C C . GLY A 1 186 ? -19.816 0.608 1.547 1.00 51.16 186 GLY A C 1
ATOM 1483 O O . GLY A 1 186 ? -19.285 1.718 1.515 1.00 51.16 186 GLY A O 1
ATOM 1484 N N . ARG A 1 187 ? -21.132 0.472 1.321 1.00 51.66 187 ARG A N 1
ATOM 1485 C CA . ARG A 1 187 ? -22.042 1.595 1.041 1.00 51.66 187 ARG A CA 1
ATOM 1486 C C . ARG A 1 187 ? -22.316 2.499 2.249 1.00 51.66 187 ARG A C 1
ATOM 1488 O O . ARG A 1 187 ? -22.714 3.647 2.052 1.00 51.66 187 ARG A O 1
ATOM 1495 N N . ASN A 1 188 ? -22.072 2.048 3.483 1.00 46.44 188 ASN A N 1
ATOM 1496 C CA . ASN A 1 188 ? -22.396 2.842 4.678 1.00 46.44 188 ASN A CA 1
ATOM 1497 C C . ASN A 1 188 ? -21.355 3.914 5.048 1.00 46.44 188 ASN A C 1
ATOM 1499 O O . ASN A 1 188 ? -21.704 4.888 5.717 1.00 46.44 188 ASN A O 1
ATOM 1503 N N . LEU A 1 189 ? -20.108 3.813 4.577 1.00 47.62 189 LEU A N 1
ATOM 1504 C CA . LEU A 1 189 ? -19.071 4.807 4.896 1.00 47.62 189 LEU A CA 1
ATOM 1505 C C . LEU A 1 189 ? -19.212 6.104 4.079 1.00 47.62 189 LEU A C 1
ATOM 1507 O O . LEU A 1 189 ? -18.946 7.185 4.602 1.00 47.62 189 LEU A O 1
ATOM 1511 N N . ARG A 1 190 ? -19.745 6.046 2.848 1.00 47.62 190 ARG A N 1
ATOM 1512 C CA . ARG A 1 190 ? -19.998 7.263 2.049 1.00 47.62 190 ARG A CA 1
ATOM 1513 C C . ARG A 1 190 ? -21.149 8.124 2.580 1.00 47.62 190 ARG A C 1
ATOM 1515 O O . ARG A 1 190 ? -21.114 9.333 2.393 1.00 47.62 190 ARG A O 1
ATOM 1522 N N . ARG A 1 191 ? -22.144 7.553 3.274 1.00 47.00 191 ARG A N 1
ATOM 1523 C CA . ARG A 1 191 ? -23.240 8.350 3.867 1.00 47.00 191 ARG A CA 1
ATOM 1524 C C . ARG A 1 191 ? -22.852 9.063 5.163 1.00 47.00 191 ARG A C 1
ATOM 1526 O O . ARG A 1 191 ? -23.444 10.092 5.463 1.00 47.00 191 ARG A O 1
ATOM 1533 N N . ARG A 1 192 ? -21.867 8.562 5.917 1.00 40.94 192 ARG A N 1
ATOM 1534 C CA . ARG A 1 192 ? -21.419 9.218 7.160 1.00 40.94 192 ARG A CA 1
ATOM 1535 C C . ARG A 1 192 ? -20.426 10.357 6.930 1.00 40.94 192 ARG A C 1
ATOM 1537 O O . ARG A 1 192 ? -20.431 11.296 7.712 1.00 40.94 192 ARG A O 1
ATOM 1544 N N . ALA A 1 193 ? -19.658 10.335 5.841 1.00 42.16 193 ALA A N 1
ATOM 1545 C CA . ALA A 1 193 ? -18.761 11.441 5.490 1.00 42.16 193 ALA A CA 1
ATOM 1546 C C . ALA A 1 193 ? -19.499 12.720 5.032 1.00 42.16 193 ALA A C 1
ATOM 1548 O O . ALA A 1 193 ? -18.936 13.802 5.114 1.00 42.16 193 ALA A O 1
ATOM 1549 N N . VAL A 1 194 ? -20.762 12.615 4.598 1.00 47.44 194 VAL A N 1
ATOM 1550 C CA . VAL A 1 194 ? -21.579 13.764 4.146 1.00 47.44 194 VAL A CA 1
ATOM 1551 C C . VAL A 1 194 ? -22.328 14.449 5.304 1.00 47.44 194 VAL A C 1
ATOM 1553 O O . VAL A 1 194 ? -22.936 15.491 5.113 1.00 47.44 194 VAL A O 1
ATOM 1556 N N . LEU A 1 195 ? -22.279 13.897 6.522 1.00 39.16 195 LEU A N 1
ATOM 1557 C CA . LEU A 1 195 ? -22.962 14.460 7.698 1.00 39.16 195 LEU A CA 1
ATOM 1558 C C . LEU A 1 195 ? -22.019 15.181 8.679 1.00 39.16 195 LEU A C 1
ATOM 1560 O O . LEU A 1 195 ? -22.461 15.573 9.754 1.00 39.16 195 LEU A O 1
ATOM 1564 N N . ILE A 1 196 ? -20.738 15.351 8.329 1.00 45.94 196 ILE A N 1
ATOM 1565 C CA . ILE A 1 196 ? -19.731 16.045 9.161 1.00 45.94 196 ILE A CA 1
ATOM 1566 C C . ILE A 1 196 ? -19.082 17.212 8.382 1.00 45.94 196 ILE A C 1
ATOM 1568 O O . ILE A 1 196 ? -17.945 17.598 8.632 1.00 45.94 196 ILE A O 1
ATOM 1572 N N . THR A 1 197 ? -19.809 17.788 7.426 1.00 43.25 197 THR A N 1
ATOM 1573 C CA . THR A 1 197 ? -19.469 19.072 6.787 1.00 43.25 197 THR A CA 1
ATOM 1574 C C . THR A 1 197 ? -20.642 20.016 6.887 1.00 43.25 197 THR A C 1
ATOM 1576 O O . THR A 1 197 ? -21.763 19.536 6.601 1.00 43.25 197 THR A O 1
#

Foldseek 3Di:
DDDDDPPPPVVVVVVVPPPPPPPVVVVVCPPPVNVVVVVVVVVVCVVVVVCVVVVPPDPPDDPPDDDPDDDDDPDDDPDPDVVVVVVVVVVCVVPDPPPDDPPVVVLVVVLVCQFLVLLQLLPPPAPVSDDPVVCVPPVDDRVNSVVSPVQCDPDDPPDSGGHPVSNVVSVVVSVCVVVVPDDPPVVVVVVVVVVPD

pLDDT: mean 75.15, std 15.15, range [39.16, 98.12]

Radius of gyration: 53.05 Å; chains: 1; bounding box: 120×61×122 Å

Secondary structure (DSSP, 8-state):
-------SSHHHHGGGSS-----HHHHHHTSHHHHHHHHHHHHHHHHHHHHHHHH----S--TT---SS----SS------HHHHHHHHHHHHHHS---PPP-HHHHHHHHHHHHHHHHHHTT-SSGGGS-HHHHHHH---HHHHHHHHHTB-TT-TT---B-HHHHHHHHHHHHHHHH--S---THHHHHHGGG--

Sequence (197 aa):
MAVMKPQSARRREVRKNIPRRASAFRAWVSRRDVMWGALYGLVFVVLGGLIVREGRMEPDYRVQQLVDRPVVSRSAFESVSPMRTEQAREDAESRTPAIYRPNVSFLDEMRERLLHLPSTVQSVESLADAEPSLREEFAFTEQALATLKSHLREGEADTQEASAVWRANVEGLISNLVRGRGTYDGRNLRRRAVLIT